Protein 1UKK (pdb70)

Secondary structure (DSSP, 8-state):
-EEEEEEEEES-TTT-EE--BGGGTB---EEHHHHHSS-SSB-HHHHHHHHHH----HHHHHHHTT---SEEEEEEEEEEE-TTSS-EEEEEEEEEEEE-TT--HHHHHHHHHHHTTSSHHHHHTTT-SEEEEEEEE-/-EEEEEEEEES-TTT-EE--BSSS-----EEHHHHHSS-SS--HHHHHHHHHH----HHHHHHHTT---SEEEEEEEEEEEE-SSSEEEEEEEEEEEEE-TT--HHHHHHHHHHHTTSSHHHHHGGGSSEEEEEEEE-

B-factor: mean 28.89, std 11.02, range [11.74, 64.05]

Organism: Thermus thermophilus (NCBI:txid274)

Sequence (276 aa):
PVRKAKAVWEGGLRQGKGVELQSQAFQGPYSYPSRFEEGEGTNPEELIAAAHAGFSALAASSLEREGFPPKRVSTEARVHLEVVDGKPTLTRIELLTTEAEVPGISSEKFLEIAEAAKEGCPVSRALAGVKEVVLTARLVPVRKAKAVWEGGLRQGKGVELQSQAFQGPYSYPSRFEEGEGTNPEELIAAAHAGFSALAASSLEREGFPPKRVSSTEARVHLEVVDGKPTLTRIELLTEAEVPGISSEKFLEIAEAAKEGCPVSRALAGVKEVVLTARLV

Radius of gyration: 18.86 Å; Cα contacts (8 Å, |Δi|>4): 727; chains: 2; bounding box: 33×46×51 Å

InterPro domains:
  IPR003718 OsmC/Ohr conserved domain [PF02566] (40-131)
  IPR015946 K homology domain-like, alpha/beta [G3DSA:3.30.300.20] (1-142)
  IPR019904 Peroxiredoxin OsmC [TIGR03562] (4-137)
  IPR036102 OsmC/Ohr superfamily [SSF82784] (3-139)
  IPR052707 OsmC/Ohr Peroxiredoxin [PTHR42830] (4-139)

CATH classification: 3.30.300.20

Solvent-accessible surface area: 12367 Å² total

Foldseek 3Di:
DDADDDKDWDDDAQPIKMWDDVVVPDIWIDHNCVEVNPDDTHDPQNVLQVVVQVLLLLQVQCVVVVWRFPGKGKGKDFDWDCPPVRTDRAEIEIEIETAIPDDDFVVSVVSSVVSCVPDDSSVVVPVHNYYHYDYYYD/DDADDDKDWDDDAQPIKMWQGPPDGDIWIDHNCVAVNPDDTHDPQVVLQVVLQVLLLLQVLCVVVVWRFPGKGKGKDFDWDCPPVHTARAEIEIEIETAIPPDDWVVSVVSSVVSQPPDDSSVVVPVHNYYYYDYTYD

Structure (mmCIF, N/CA/C/O backbone):
data_1UKK
#
_entry.id   1UKK
#
_cell.length_a   37.58
_cell.length_b   40.95
_cell.length_c   48.14
_cell.angle_alpha   76.93
_cell.angle_beta   74.04
_cell.angle_gamma   64.05
#
_symmetry.space_group_name_H-M   'P 1'
#
loop_
_entity.id
_entity.type
_entity.pdbx_description
1 polymer 'Osmotically Inducible Protein C'
2 non-polymer 2-AMINO-2-HYDROXYMETHYL-PROPANE-1,3-DIOL
3 water water
#
loop_
_atom_site.group_PDB
_atom_site.id
_atom_site.type_symbol
_atom_site.label_atom_id
_atom_site.label_alt_id
_atom_site.label_comp_id
_atom_site.label_asym_id
_atom_site.label_entity_id
_atom_site.label_seq_id
_atom_site.pdbx_PDB_ins_code
_atom_site.Cartn_x
_atom_site.Cartn_y
_atom_site.Cartn_z
_atom_site.occupancy
_atom_site.B_iso_or_equiv
_atom_site.auth_seq_id
_atom_site.auth_comp_id
_atom_site.auth_asym_id
_atom_site.auth_atom_id
_atom_site.pdbx_PDB_model_num
ATOM 1 N N . PRO A 1 2 ? -11.803 3.063 -5.653 1.00 33.23 2 PRO A N 1
ATOM 2 C CA . PRO A 1 2 ? -11.696 4.529 -5.605 1.00 33.03 2 PRO A CA 1
ATOM 3 C C . PRO A 1 2 ? -11.218 5.054 -6.960 1.00 30.95 2 PRO A C 1
ATOM 4 O O . PRO A 1 2 ? -10.758 4.256 -7.849 1.00 31.82 2 PRO A O 1
ATOM 8 N N . VAL A 1 3 ? -11.405 6.360 -7.154 1.00 29.03 3 VAL A N 1
ATOM 9 C CA . VAL A 1 3 ? -10.986 7.008 -8.396 1.00 26.96 3 VAL A CA 1
ATOM 10 C C . VAL A 1 3 ? -9.956 8.073 -7.999 1.00 24.73 3 VAL A C 1
ATOM 11 O O . VAL A 1 3 ? -10.218 8.956 -7.205 1.00 23.96 3 VAL A O 1
ATOM 15 N N . ARG A 1 4 ? -8.738 7.965 -8.559 1.00 22.66 4 ARG A N 1
ATOM 16 C CA . ARG A 1 4 ? -7.655 8.887 -8.240 1.00 21.91 4 ARG A CA 1
ATOM 17 C C . ARG A 1 4 ? -7.395 9.800 -9.438 1.00 22.18 4 ARG A C 1
ATOM 18 O O . ARG A 1 4 ? -7.634 9.356 -10.565 1.00 23.28 4 ARG A O 1
ATOM 26 N N . LYS A 1 5 ? -7.060 11.051 -9.202 1.00 22.19 5 LYS A N 1
ATOM 27 C CA . LYS A 1 5 ? -6.916 11.999 -10.336 1.00 22.36 5 LYS A CA 1
ATOM 28 C C . LYS A 1 5 ? -5.638 12.776 -10.240 1.00 21.14 5 LYS A C 1
ATOM 29 O O . LYS A 1 5 ? -5.041 12.919 -9.167 1.00 20.70 5 LYS A O 1
ATOM 35 N N . ALA A 1 6 ? -5.169 13.204 -11.414 1.00 18.89 6 ALA A N 1
ATOM 36 C CA . ALA A 1 6 ? -4.057 14.158 -11.509 1.00 20.30 6 ALA A CA 1
ATOM 37 C C . ALA A 1 6 ? -4.196 14.854 -12.835 1.00 20.26 6 ALA A C 1
ATOM 38 O O . ALA A 1 6 ? -5.084 14.495 -13.643 1.00 19.93 6 ALA A O 1
ATOM 40 N N . LYS A 1 7 ? -3.344 15.848 -13.079 1.00 19.37 7 LYS A N 1
ATOM 41 C CA . LYS A 1 7 ? -3.457 16.598 -14.311 1.00 20.34 7 LYS A CA 1
ATOM 42 C C . LYS A 1 7 ? -2.149 16.969 -14.899 1.00 19.49 7 LYS A C 1
ATOM 43 O O . LYS A 1 7 ? -1.161 16.889 -14.197 1.00 20.65 7 LYS A O 1
ATOM 49 N N . ALA A 1 8 ? -2.163 17.377 -16.162 1.00 18.35 8 ALA A N 1
ATOM 50 C CA . ALA A 1 8 ? -0.928 17.861 -16.812 1.00 18.74 8 ALA A CA 1
ATOM 51 C C . ALA A 1 8 ? -1.307 18.913 -17.818 1.00 19.58 8 ALA A C 1
ATOM 52 O O . ALA A 1 8 ? -2.420 18.921 -18.357 1.00 21.02 8 ALA A O 1
ATOM 54 N N . VAL A 1 9 ? -0.424 19.845 -18.044 1.00 18.43 9 VAL A N 1
ATOM 55 C CA . VAL A 1 9 ? -0.598 20.843 -19.101 1.00 19.61 9 VAL A CA 1
ATOM 56 C C A VAL A 1 9 ? 0.664 20.914 -19.922 0.50 17.75 9 VAL A C 1
ATOM 57 C C B VAL A 1 9 ? 0.661 20.837 -19.927 0.50 17.66 9 VAL A C 1
ATOM 58 O O A VAL A 1 9 ? 1.760 20.894 -19.391 0.50 19.20 9 VAL A O 1
ATOM 59 O O B VAL A 1 9 ? 1.744 20.618 -19.411 0.50 18.97 9 VAL A O 1
ATOM 65 N N . TRP A 1 10 ? 0.519 20.994 -21.240 1.00 17.97 10 TRP A N 1
ATOM 66 C CA . TRP A 1 10 ? 1.665 21.089 -22.158 1.00 18.45 10 TRP A CA 1
ATOM 67 C C . TRP A 1 10 ? 1.395 22.312 -23.034 1.00 19.45 10 TRP A C 1
ATOM 68 O O . TRP A 1 10 ? 0.270 22.490 -23.508 1.00 18.73 10 TRP A O 1
ATOM 79 N N . GLU A 1 11 ? 2.391 23.151 -23.269 1.00 18.14 11 GLU A N 1
ATOM 80 C CA . GLU A 1 11 ? 2.242 24.319 -24.114 1.00 19.44 11 GLU A CA 1
ATOM 81 C C . GLU A 1 11 ? 3.291 24.263 -25.225 1.00 18.19 11 GLU A C 1
ATOM 82 O O . GLU A 1 11 ? 4.466 23.958 -24.986 1.00 18.62 11 GLU A O 1
ATOM 88 N N . GLY A 1 12 ? 2.860 24.510 -26.435 1.00 17.88 12 GLY A N 1
ATOM 89 C CA . GLY A 1 12 ? 3.688 24.449 -27.614 1.00 19.11 12 GLY A CA 1
ATOM 90 C C . GLY A 1 12 ? 3.870 23.109 -28.259 1.00 18.65 12 GLY A C 1
ATOM 91 O O . GLY A 1 12 ? 3.213 22.116 -27.897 1.00 19.15 12 GLY A O 1
ATOM 92 N N . GLY A 1 13 ? 4.753 23.067 -29.258 1.00 19.94 13 GLY A N 1
ATOM 93 C CA . GLY A 1 13 ? 5.072 21.824 -29.913 1.00 18.60 13 GLY A CA 1
ATOM 94 C C . GLY A 1 13 ? 5.983 20.894 -29.134 1.00 18.13 13 GLY A C 1
ATOM 95 O O . GLY A 1 13 ? 6.251 21.138 -27.959 1.00 18.30 13 GLY A O 1
ATOM 96 N N . LEU A 1 14 ? 6.418 19.850 -29.766 1.00 17.91 14 LEU A N 1
ATOM 97 C CA . LEU A 1 14 ? 7.202 18.802 -29.127 1.00 17.82 14 LEU A CA 1
ATOM 98 C C . LEU A 1 14 ? 8.559 19.212 -28.603 1.00 18.84 14 LEU A C 1
ATOM 99 O O . LEU A 1 14 ? 8.833 19.021 -27.429 1.00 18.32 14 LEU A O 1
ATOM 104 N N . ARG A 1 15 ? 9.427 19.666 -29.496 1.00 18.42 15 ARG A N 1
ATOM 105 C CA . ARG A 1 15 ? 10.803 19.954 -29.081 1.00 20.71 15 ARG A CA 1
ATOM 106 C C . ARG A 1 15 ? 11.047 21.236 -28.369 1.00 20.60 15 ARG A C 1
ATOM 107 O O . ARG A 1 15 ? 11.985 21.299 -27.538 1.00 22.62 15 ARG A O 1
ATOM 115 N N . GLN A 1 16 ? 10.213 22.259 -28.617 1.00 19.31 16 GLN A N 1
ATOM 116 C CA . GLN A 1 16 ? 10.298 23.536 -28.004 1.00 22.06 16 GLN A CA 1
ATOM 117 C C . GLN A 1 16 ? 9.282 23.829 -26.929 1.00 21.30 16 GLN A C 1
ATOM 118 O O . GLN A 1 16 ? 9.405 24.815 -26.236 1.00 22.22 16 GLN A O 1
ATOM 124 N N . GLY A 1 17 ? 8.288 22.963 -26.796 1.00 20.49 17 GLY A N 1
ATOM 125 C CA . GLY A 1 17 ? 7.295 23.160 -25.743 1.00 20.65 17 GLY A CA 1
ATOM 126 C C . GLY A 1 17 ? 7.770 22.759 -24.335 1.00 19.91 17 GLY A C 1
ATOM 127 O O . GLY A 1 17 ? 8.898 22.309 -24.111 1.00 19.73 17 GLY A O 1
ATOM 128 N N . LYS A 1 18 ? 6.869 22.957 -23.380 1.00 20.93 18 LYS A N 1
ATOM 129 C CA . LYS A 1 18 ? 7.089 22.479 -22.041 1.00 21.86 18 LYS A CA 1
ATOM 130 C C . LYS A 1 18 ? 5.765 22.236 -21.351 1.00 20.86 18 LYS A C 1
ATOM 131 O O . LYS A 1 18 ? 4.715 22.758 -21.729 1.00 20.06 18 LYS A O 1
ATOM 137 N N . GLY A 1 19 ? 5.860 21.436 -20.329 1.00 20.75 19 GLY A N 1
ATOM 138 C CA . GLY A 1 19 ? 4.685 21.067 -19.576 1.00 19.07 19 GLY A CA 1
ATOM 139 C C . GLY A 1 19 ? 4.886 20.978 -18.067 1.00 19.22 19 GLY A C 1
ATOM 140 O O . GLY A 1 19 ? 5.962 21.096 -17.511 1.00 18.07 19 GLY A O 1
ATOM 141 N N . VAL A 1 20 ? 3.780 20.734 -17.362 1.00 17.51 20 VAL A N 1
ATOM 142 C CA . VAL A 1 20 ? 3.826 20.526 -15.912 1.00 18.76 20 VAL A CA 1
ATOM 143 C C . VAL A 1 20 ? 2.820 19.452 -15.553 1.00 17.63 20 VAL A C 1
ATOM 144 O O . VAL A 1 20 ? 1.664 19.488 -16.021 1.00 19.41 20 VAL A O 1
ATOM 156 N N . GLU A 1 22 ? 0.795 17.808 -12.344 1.00 21.13 22 GLU A N 1
ATOM 157 C CA . GLU A 1 22 ? 0.361 18.289 -11.046 1.00 23.25 22 GLU A CA 1
ATOM 158 C C . GLU A 1 22 ? -0.387 17.234 -10.262 1.00 24.03 22 GLU A C 1
ATOM 159 O O . GLU A 1 22 ? -1.277 16.583 -10.786 1.00 22.91 22 GLU A O 1
ATOM 165 N N . LEU A 1 23 ? -0.065 17.156 -8.979 1.00 24.64 23 LEU A N 1
ATOM 166 C CA . LEU A 1 23 ? -0.877 16.506 -7.981 1.00 26.53 23 LEU A CA 1
ATOM 167 C C . LEU A 1 23 ? -1.268 17.668 -7.048 1.00 28.52 23 LEU A C 1
ATOM 168 O O . LEU A 1 23 ? -0.530 17.975 -6.094 1.00 28.16 23 LEU A O 1
ATOM 173 N N . GLN A 1 24 ? -2.390 18.308 -7.333 1.00 30.60 24 GLN A N 1
ATOM 174 C CA . GLN A 1 24 ? -2.778 19.589 -6.671 1.00 33.12 24 GLN A CA 1
ATOM 175 C C . GLN A 1 24 ? -2.911 19.471 -5.154 1.00 32.58 24 GLN A C 1
ATOM 176 O O . GLN A 1 24 ? -2.492 20.357 -4.406 1.00 33.82 24 GLN A O 1
ATOM 182 N N . SER A 1 25 ? -3.483 18.366 -4.691 1.00 31.93 25 SER A N 1
ATOM 183 C CA . SER A 1 25 ? -3.710 18.195 -3.257 1.00 31.91 25 SER A CA 1
ATOM 184 C C . SER A 1 25 ? -2.437 17.838 -2.463 1.00 31.45 25 SER A C 1
ATOM 185 O O . SER A 1 25 ? -2.477 17.798 -1.224 1.00 31.85 25 SER A O 1
ATOM 188 N N . GLN A 1 26 ? -1.341 17.503 -3.169 1.00 29.16 26 GLN A N 1
ATOM 189 C CA . GLN A 1 26 ? -0.007 17.337 -2.572 1.00 27.71 26 GLN A CA 1
ATOM 190 C C . GLN A 1 26 ? 0.870 18.571 -2.800 1.00 27.28 26 GLN A C 1
ATOM 191 O O . GLN A 1 26 ? 2.016 18.591 -2.393 1.00 26.88 26 GLN A O 1
ATOM 197 N N . ALA A 1 27 ? 0.349 19.587 -3.471 1.00 26.99 27 ALA A N 1
ATOM 198 C CA . ALA A 1 27 ? 1.116 20.754 -3.861 1.00 28.19 27 ALA A CA 1
ATOM 199 C C . ALA A 1 27 ? 2.397 20.414 -4.663 1.00 28.42 27 ALA A C 1
ATOM 200 O O . ALA A 1 27 ? 3.454 21.029 -4.507 1.00 31.80 27 ALA A O 1
ATOM 202 N N . PHE A 1 28 ? 2.263 19.479 -5.563 1.00 26.95 28 PHE A N 1
ATOM 203 C CA . PHE A 1 28 ? 3.338 19.049 -6.449 1.00 25.40 28 PHE A CA 1
ATOM 204 C C . PHE A 1 28 ? 3.119 19.526 -7.877 1.00 24.31 28 PHE A C 1
ATOM 205 O O . PHE A 1 28 ? 2.057 19.310 -8.472 1.00 21.35 28 PHE A O 1
ATOM 213 N N . GLN A 1 29 ? 4.151 20.197 -8.368 1.00 25.18 29 GLN A N 1
ATOM 214 C CA . GLN A 1 29 ? 4.296 20.567 -9.762 1.00 26.52 29 GLN A CA 1
ATOM 215 C C . GLN A 1 29 ? 5.601 19.989 -10.289 1.00 24.98 29 GLN A C 1
ATOM 216 O O . GLN A 1 29 ? 6.677 20.161 -9.741 1.00 27.74 29 GLN A O 1
ATOM 222 N N . GLY A 1 30 ? 5.503 19.174 -11.304 1.00 22.92 30 GLY A N 1
ATOM 223 C CA . GLY A 1 30 ? 6.680 18.571 -11.912 1.00 22.26 30 GLY A CA 1
ATOM 224 C C . GLY A 1 30 ? 6.802 19.054 -13.354 1.00 20.55 30 GLY A C 1
ATOM 225 O O . GLY A 1 30 ? 6.106 18.614 -14.245 1.00 18.35 30 GLY A O 1
ATOM 226 N N . PRO A 1 31 ? 7.756 19.916 -13.594 1.00 20.45 31 PRO A N 1
ATOM 227 C CA . PRO A 1 31 ? 7.950 20.412 -14.944 1.00 20.25 31 PRO A CA 1
ATOM 228 C C . PRO A 1 31 ? 8.639 19.391 -15.755 1.00 19.23 31 PRO A C 1
ATOM 229 O O . PRO A 1 31 ? 9.456 18.616 -15.244 1.00 20.44 31 PRO A O 1
ATOM 233 N N . TYR A 1 32 ? 8.295 19.344 -17.042 1.00 17.90 32 TYR A N 1
ATOM 234 C CA . TYR A 1 32 ? 8.907 18.390 -17.927 1.00 17.30 32 TYR A CA 1
ATOM 235 C C . TYR A 1 32 ? 8.965 18.949 -19.346 1.00 19.54 32 TYR A C 1
ATOM 236 O O . TYR A 1 32 ? 8.246 19.898 -19.682 1.00 17.53 32 TYR A O 1
ATOM 245 N N . SER A 1 33 ? 9.891 18.438 -20.134 1.00 18.26 33 SER A N 1
ATOM 246 C CA . SER A 1 33 ? 10.157 18.985 -21.468 1.00 18.49 33 SER A CA 1
ATOM 247 C C . SER A 1 33 ? 10.707 17.841 -22.346 1.00 18.52 33 SER A C 1
ATOM 248 O O . SER A 1 33 ? 10.974 16.742 -21.899 1.00 19.20 33 SER A O 1
ATOM 251 N N . TYR A 1 34 ? 10.989 18.118 -23.614 1.00 18.43 34 TYR A N 1
ATOM 252 C CA . TYR A 1 34 ? 11.667 17.152 -24.446 1.00 19.28 34 TYR A CA 1
ATOM 253 C C . TYR A 1 34 ? 13.070 16.855 -23.872 1.00 20.23 34 TYR A C 1
ATOM 254 O O . TYR A 1 34 ? 13.380 15.657 -23.737 1.00 19.13 34 TYR A O 1
ATOM 263 N N . PRO A 1 35 ? 13.877 17.891 -23.550 1.00 21.24 35 PRO A N 1
ATOM 264 C CA . PRO A 1 35 ? 15.177 17.627 -22.906 1.00 21.21 35 PRO A CA 1
ATOM 265 C C . PRO A 1 35 ? 15.084 16.840 -21.596 1.00 21.07 35 PRO A C 1
ATOM 266 O O . PRO A 1 35 ? 15.885 15.940 -21.411 1.00 20.29 35 PRO A O 1
ATOM 270 N N . SER A 1 36 ? 14.124 17.128 -20.720 1.00 19.01 36 SER A N 1
ATOM 271 C CA . SER A 1 36 ? 14.048 16.385 -19.411 1.00 19.44 36 SER A CA 1
ATOM 272 C C . SER A 1 36 ? 13.525 14.953 -19.630 1.00 20.62 36 SER A C 1
ATOM 273 O O . SER A 1 36 ? 13.820 14.070 -18.803 1.00 20.73 36 SER A O 1
ATOM 276 N N . ARG A 1 37 ? 12.765 14.666 -20.697 1.00 19.16 37 ARG A N 1
ATOM 277 C CA . ARG A 1 37 ? 12.257 13.339 -20.901 1.00 18.72 37 ARG A CA 1
ATOM 278 C C . ARG A 1 37 ? 13.131 12.428 -21.730 1.00 20.22 37 ARG A C 1
ATOM 279 O O . ARG A 1 37 ? 13.333 11.279 -21.416 1.00 22.47 37 ARG A O 1
ATOM 287 N N . PHE A 1 38 ? 13.670 12.965 -22.825 1.00 21.01 38 PHE A N 1
ATOM 288 C CA . PHE A 1 38 ? 14.456 12.178 -23.742 1.00 22.43 38 PHE A CA 1
ATOM 289 C C . PHE A 1 38 ? 15.973 12.381 -23.613 1.00 22.48 38 PHE A C 1
ATOM 290 O O . PHE A 1 38 ? 16.725 11.502 -24.071 1.00 26.15 38 PHE A O 1
ATOM 298 N N . GLU A 1 39 ? 16.419 13.464 -23.033 1.00 23.14 39 GLU A N 1
ATOM 299 C CA . GLU A 1 39 ? 17.851 13.769 -22.864 1.00 24.58 39 GLU A CA 1
ATOM 300 C C . GLU A 1 39 ? 18.115 13.789 -21.346 1.00 24.28 39 GLU A C 1
ATOM 301 O O . GLU A 1 39 ? 17.531 12.944 -20.642 1.00 24.07 39 GLU A O 1
ATOM 307 N N . GLU A 1 40 ? 18.926 14.695 -20.821 1.00 25.29 40 GLU A N 1
ATOM 308 C CA . GLU A 1 40 ? 19.228 14.772 -19.390 1.00 24.52 40 GLU A CA 1
ATOM 309 C C . GLU A 1 40 ? 18.995 16.183 -18.848 1.00 26.74 40 GLU A C 1
ATOM 310 O O . GLU A 1 40 ? 19.629 16.644 -17.908 1.00 27.77 40 GLU A O 1
ATOM 316 N N . GLY A 1 41 ? 18.020 16.869 -19.433 1.00 27.29 41 GLY A N 1
ATOM 317 C CA . GLY A 1 41 ? 17.688 18.224 -19.037 1.00 27.57 41 GLY A CA 1
ATOM 318 C C . GLY A 1 41 ? 17.041 18.264 -17.664 1.00 27.97 41 GLY A C 1
ATOM 319 O O . GLY A 1 41 ? 16.494 17.236 -17.202 1.00 27.22 41 GLY A O 1
ATOM 320 N N . GLU A 1 42 ? 17.112 19.419 -17.029 1.00 27.68 42 GLU A N 1
ATOM 321 C CA . GLU A 1 42 ? 16.440 19.659 -15.741 1.00 27.69 42 GLU A CA 1
ATOM 322 C C . GLU A 1 42 ? 14.908 19.501 -15.846 1.00 25.95 42 GLU A C 1
ATOM 323 O O . GLU A 1 42 ? 14.275 19.926 -16.813 1.00 25.54 42 GLU A O 1
ATOM 329 N N . GLY A 1 43 ? 14.344 18.866 -14.818 1.00 24.12 43 GLY A N 1
ATOM 330 C CA . GLY A 1 43 ? 12.934 18.583 -14.715 1.00 24.06 43 GLY A CA 1
ATOM 331 C C . GLY A 1 43 ? 12.708 17.100 -14.498 1.00 22.34 43 GLY A C 1
ATOM 332 O O . GLY A 1 43 ? 13.632 16.316 -14.311 1.00 22.27 43 GLY A O 1
ATOM 333 N N . THR A 1 44 ? 11.462 16.708 -14.501 1.00 19.44 44 THR A N 1
ATOM 334 C CA . THR A 1 44 ? 11.117 15.348 -14.274 1.00 19.02 44 THR A CA 1
ATOM 335 C C . THR A 1 44 ? 10.467 14.830 -15.604 1.00 18.54 44 THR A C 1
ATOM 336 O O . THR A 1 44 ? 10.658 15.431 -16.711 1.00 19.13 44 THR A O 1
ATOM 340 N N . ASN A 1 45 ? 9.703 13.744 -15.531 1.00 17.68 45 ASN A N 1
ATOM 341 C CA . ASN A 1 45 ? 9.112 13.129 -16.718 1.00 17.76 45 ASN A CA 1
ATOM 342 C C . ASN A 1 45 ? 8.091 12.059 -16.324 1.00 16.65 45 ASN A C 1
ATOM 343 O O . ASN A 1 45 ? 8.075 11.666 -15.106 1.00 16.95 45 ASN A O 1
ATOM 348 N N . PRO A 1 46 ? 7.225 11.613 -17.233 1.00 17.30 46 PRO A N 1
ATOM 349 C CA . PRO A 1 46 ? 6.259 10.533 -16.912 1.00 16.82 46 PRO A CA 1
ATOM 350 C C . PRO A 1 46 ? 6.934 9.281 -16.326 1.00 18.25 46 PRO A C 1
ATOM 351 O O . PRO A 1 46 ? 6.415 8.643 -15.406 1.00 17.96 46 PRO A O 1
ATOM 355 N N . GLU A 1 47 ? 8.127 8.982 -16.827 1.00 18.43 47 GLU A N 1
ATOM 356 C CA . GLU A 1 47 ? 8.822 7.763 -16.464 1.00 18.77 47 GLU A CA 1
ATOM 357 C C . GLU A 1 47 ? 9.262 7.743 -14.979 1.00 18.43 47 GLU A C 1
ATOM 358 O O . GLU A 1 47 ? 9.125 6.694 -14.340 1.00 17.67 47 GLU A O 1
ATOM 364 N N . GLU A 1 48 ? 9.674 8.894 -14.452 1.00 17.58 48 GLU A N 1
ATOM 365 C CA . GLU A 1 48 ? 10.065 9.082 -13.061 1.00 18.73 48 GLU A CA 1
ATOM 366 C C . GLU A 1 48 ? 8.842 8.847 -12.161 1.00 18.89 48 GLU A C 1
ATOM 367 O O . GLU A 1 48 ? 8.940 8.191 -11.143 1.00 19.82 48 GLU A O 1
ATOM 373 N N . LEU A 1 49 ? 7.682 9.345 -12.567 1.00 17.23 49 LEU A N 1
ATOM 374 C CA . LEU A 1 49 ? 6.482 9.182 -11.775 1.00 17.75 49 LEU A CA 1
ATOM 375 C C . LEU A 1 49 ? 6.021 7.712 -11.790 1.00 17.42 49 LEU A C 1
ATOM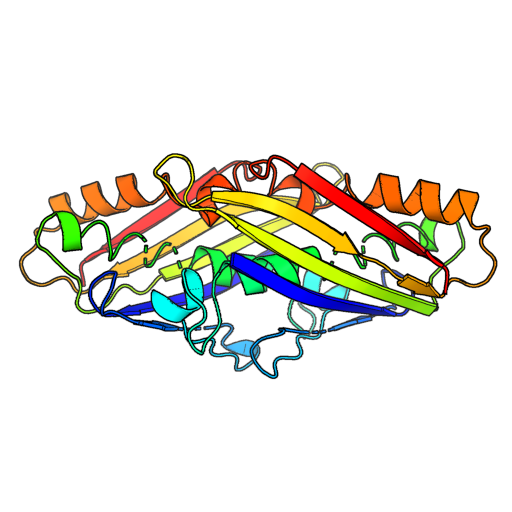 376 O O . LEU A 1 49 ? 5.525 7.207 -10.778 1.00 17.77 49 LEU A O 1
ATOM 381 N N . ILE A 1 50 ? 6.129 7.019 -12.911 1.00 17.95 50 ILE A N 1
ATOM 382 C CA . ILE A 1 50 ? 5.826 5.594 -13.000 1.00 17.71 50 ILE A CA 1
ATOM 383 C C . ILE A 1 50 ? 6.803 4.830 -12.066 1.00 15.01 50 ILE A C 1
ATOM 384 O O . ILE A 1 50 ? 6.405 3.905 -11.360 1.00 15.93 50 ILE A O 1
ATOM 389 N N . ALA A 1 51 ? 8.071 5.179 -12.116 1.00 15.99 51 ALA A N 1
ATOM 390 C CA . ALA A 1 51 ? 9.040 4.518 -11.230 1.00 17.12 51 ALA A CA 1
ATOM 391 C C . ALA A 1 51 ? 8.590 4.629 -9.736 1.00 17.85 51 ALA A C 1
ATOM 392 O O . ALA A 1 51 ? 8.578 3.648 -8.959 1.00 16.89 51 ALA A O 1
ATOM 394 N N . ALA A 1 52 ? 8.174 5.819 -9.345 1.00 16.07 52 ALA A N 1
ATOM 395 C CA . ALA A 1 52 ? 7.733 6.076 -7.952 1.00 17.86 52 ALA A CA 1
ATOM 396 C C . ALA A 1 52 ? 6.490 5.260 -7.600 1.00 16.21 52 ALA A C 1
ATOM 397 O O . ALA A 1 52 ? 6.405 4.680 -6.529 1.00 16.57 52 ALA A O 1
ATOM 399 N N . ALA A 1 53 ? 5.540 5.233 -8.524 1.00 16.49 53 ALA A N 1
ATOM 400 C CA . ALA A 1 53 ? 4.334 4.377 -8.417 1.00 15.46 53 ALA A CA 1
ATOM 401 C C . ALA A 1 53 ? 4.652 2.915 -8.267 1.00 15.29 53 ALA A C 1
ATOM 402 O O . ALA A 1 53 ? 4.139 2.237 -7.381 1.00 17.79 53 ALA A O 1
ATOM 404 N N . HIS A 1 54 ? 5.565 2.413 -9.076 1.00 16.31 54 HIS A N 1
ATOM 405 C CA . HIS A 1 54 ? 5.884 1.028 -8.961 1.00 16.83 54 HIS A CA 1
ATOM 406 C C . HIS A 1 54 ? 6.644 0.688 -7.694 1.00 16.77 54 HIS A C 1
ATOM 407 O O . HIS A 1 54 ? 6.345 -0.360 -7.049 1.00 16.54 54 HIS A O 1
ATOM 414 N N . ALA A 1 55 ? 7.611 1.524 -7.322 1.00 17.02 55 ALA A N 1
ATOM 415 C CA . ALA A 1 55 ? 8.364 1.376 -6.085 1.00 16.29 55 ALA A CA 1
ATOM 416 C C . ALA A 1 55 ? 7.374 1.379 -4.895 1.00 17.00 55 ALA A C 1
ATOM 417 O O . ALA A 1 55 ? 7.444 0.536 -4.018 1.00 16.81 55 ALA A O 1
ATOM 419 N N . GLY A 1 56 ? 6.426 2.319 -4.933 1.00 16.52 56 GLY A N 1
ATOM 420 C CA . GLY A 1 56 ? 5.464 2.442 -3.838 1.00 17.49 56 GLY A CA 1
ATOM 421 C C . GLY A 1 56 ? 4.563 1.223 -3.745 1.00 16.02 56 GLY A C 1
ATOM 422 O O . GLY A 1 56 ? 4.334 0.694 -2.633 1.00 14.98 56 GLY A O 1
ATOM 431 N N . PHE A 1 58 ? 5.219 -1.842 -4.877 1.00 17.67 58 PHE A N 1
ATOM 432 C CA . PHE A 1 58 ? 5.948 -3.079 -4.549 1.00 18.02 58 PHE A CA 1
ATOM 433 C C . PHE A 1 58 ? 6.328 -3.082 -3.050 1.00 18.53 58 PHE A C 1
ATOM 434 O O . PHE A 1 58 ? 6.248 -4.135 -2.383 1.00 20.00 58 PHE A O 1
ATOM 442 N N . SER A 1 59 ? 6.721 -1.964 -2.535 1.00 15.87 59 SER A N 1
ATOM 443 C CA . SER A 1 59 ? 7.177 -1.876 -1.114 1.00 16.34 59 SER A CA 1
ATOM 444 C C . SER A 1 59 ? 6.020 -2.269 -0.206 1.00 16.91 59 SER A C 1
ATOM 445 O O . SER A 1 59 ? 6.156 -3.050 0.684 1.00 16.90 59 SER A O 1
ATOM 457 N N . ALA A 1 61 ? 3.268 -4.006 -1.159 1.00 15.69 61 ALA A N 1
ATOM 458 C CA . ALA A 1 61 ? 2.762 -5.345 -1.457 1.00 17.35 61 ALA A CA 1
ATOM 459 C C . ALA A 1 61 ? 3.667 -6.362 -0.754 1.00 18.24 61 ALA A C 1
ATOM 460 O O . ALA A 1 61 ? 3.201 -7.407 -0.292 1.00 18.39 61 ALA A O 1
ATOM 462 N N . LEU A 1 62 ? 4.957 -6.086 -0.796 1.00 17.10 62 LEU A N 1
ATOM 463 C CA . LEU A 1 62 ? 5.969 -6.986 -0.170 1.00 17.11 62 LEU A CA 1
ATOM 464 C C . LEU A 1 62 ? 5.722 -7.004 1.354 1.00 17.11 62 LEU A C 1
ATOM 465 O O . LEU A 1 62 ? 5.634 -8.069 2.004 1.00 17.50 62 LEU A O 1
ATOM 470 N N . ALA A 1 63 ? 5.525 -5.829 1.927 1.00 15.62 63 ALA A N 1
ATOM 471 C CA . ALA A 1 63 ? 5.215 -5.736 3.376 1.00 15.81 63 ALA A CA 1
ATOM 472 C C . ALA A 1 63 ? 3.952 -6.522 3.688 1.00 16.59 63 ALA A C 1
ATOM 473 O O . ALA A 1 63 ? 3.894 -7.210 4.715 1.00 18.49 63 ALA A O 1
ATOM 475 N N . ALA A 1 64 ? 2.897 -6.370 2.892 1.00 14.92 64 ALA A N 1
ATOM 476 C CA . ALA A 1 64 ? 1.631 -7.091 3.123 1.00 14.51 64 ALA A CA 1
ATOM 477 C C . ALA A 1 64 ? 1.819 -8.582 3.103 1.00 15.26 64 ALA A C 1
ATOM 478 O O . ALA A 1 64 ? 1.299 -9.317 3.982 1.00 16.97 64 ALA A O 1
ATOM 480 N N A SER A 1 65 ? 2.650 -9.011 2.150 0.50 16.56 65 SER A N 1
ATOM 481 N N B SER A 1 65 ? 2.612 -9.071 2.161 0.50 16.64 65 SER A N 1
ATOM 482 C CA A SER A 1 65 ? 2.887 -10.417 1.863 0.50 18.06 65 SER A CA 1
ATOM 483 C CA B SER A 1 65 ? 2.748 -10.510 2.020 0.50 17.92 65 SER A CA 1
ATOM 484 C C A SER A 1 65 ? 3.696 -11.063 2.977 0.50 17.93 65 SER A C 1
ATOM 485 C C B SER A 1 65 ? 3.658 -11.069 3.116 0.50 18.04 65 SER A C 1
ATOM 486 O O A SER A 1 65 ? 3.388 -12.217 3.377 0.50 18.14 65 SER A O 1
ATOM 487 O O B SER A 1 65 ? 3.385 -12.152 3.685 0.50 17.37 65 SER A O 1
ATOM 492 N N . LEU A 1 66 ? 4.700 -10.335 3.471 1.00 17.62 66 LEU A N 1
ATOM 493 C CA . LEU A 1 66 ? 5.537 -10.694 4.656 1.00 17.74 66 LEU A CA 1
ATOM 494 C C . LEU A 1 66 ? 4.696 -10.768 5.929 1.00 17.31 66 LEU A C 1
ATOM 495 O O . LEU A 1 66 ? 4.773 -11.739 6.690 1.00 19.57 66 LEU A O 1
ATOM 500 N N . GLU A 1 67 ? 3.791 -9.809 6.093 1.00 16.41 67 GLU A N 1
ATOM 501 C CA . GLU A 1 67 ? 2.883 -9.874 7.229 1.00 17.43 67 GLU A CA 1
ATOM 502 C C . GLU A 1 67 ? 1.988 -11.107 7.198 1.00 17.45 67 GLU A C 1
ATOM 503 O O . GLU A 1 67 ? 1.710 -11.687 8.276 1.00 17.88 67 GLU A O 1
ATOM 509 N N . ARG A 1 68 ? 1.450 -11.495 6.033 1.00 17.01 68 ARG A N 1
ATOM 510 C CA . ARG A 1 68 ? 0.575 -12.683 5.873 1.00 18.97 68 ARG A CA 1
ATOM 511 C C . ARG A 1 68 ? 1.325 -13.959 6.241 1.00 20.12 68 ARG A C 1
ATOM 512 O O . ARG A 1 68 ? 0.721 -14.946 6.626 1.00 20.68 68 ARG A O 1
ATOM 520 N N . GLU A 1 69 ? 2.655 -13.944 6.183 1.00 19.65 69 GLU A N 1
ATOM 521 C CA . GLU A 1 69 ? 3.430 -15.116 6.615 1.00 21.96 69 GLU A CA 1
ATOM 522 C C . GLU A 1 69 ? 3.856 -15.052 8.111 1.00 20.46 69 GLU A C 1
ATOM 523 O O . GLU A 1 69 ? 4.542 -15.934 8.642 1.00 22.46 69 GLU A O 1
ATOM 529 N N . GLY A 1 70 ? 3.482 -13.974 8.780 1.00 19.24 70 GLY A N 1
ATOM 530 C CA . GLY A 1 70 ? 3.742 -13.766 10.183 1.00 18.39 70 GLY A CA 1
ATOM 531 C C . GLY A 1 70 ? 4.993 -13.024 10.497 1.00 16.74 70 GLY A C 1
ATOM 532 O O . GLY A 1 70 ? 5.491 -12.981 11.625 1.00 19.32 70 GLY A O 1
ATOM 533 N N . PHE A 1 71 ? 5.503 -12.347 9.456 1.00 16.91 71 PHE A N 1
ATOM 534 C CA . PHE A 1 71 ? 6.739 -11.612 9.499 1.00 19.51 71 PHE A CA 1
ATOM 535 C C . PHE A 1 71 ? 6.574 -10.184 8.974 1.00 18.12 71 PHE A C 1
ATOM 536 O O . PHE A 1 71 ? 7.205 -9.792 7.968 1.00 18.08 71 PHE A O 1
ATOM 544 N N . PRO A 1 72 ? 5.771 -9.352 9.605 1.00 17.96 72 PRO A N 1
ATOM 545 C CA . PRO A 1 72 ? 5.663 -7.952 9.190 1.00 20.16 72 PRO A CA 1
ATOM 546 C C . PRO A 1 72 ? 7.001 -7.303 9.225 1.00 19.23 72 PRO A C 1
ATOM 547 O O . PRO A 1 72 ? 7.838 -7.490 10.180 1.00 20.10 72 PRO A O 1
ATOM 551 N N . PRO A 1 73 ? 7.281 -6.510 8.184 1.00 17.64 73 PRO A N 1
ATOM 552 C CA . PRO A 1 73 ? 8.600 -5.880 8.160 1.00 18.56 73 PRO A CA 1
ATOM 553 C C . PRO A 1 73 ? 8.761 -4.631 9.011 1.00 19.47 73 PRO A C 1
ATOM 554 O O . PRO A 1 73 ? 7.848 -3.819 9.199 1.00 17.63 73 PRO A O 1
ATOM 558 N N . LYS A 1 74 ? 9.968 -4.455 9.570 1.00 19.19 74 LYS A N 1
ATOM 559 C CA . LYS A 1 74 ? 10.294 -3.182 10.127 1.00 20.09 74 LYS A CA 1
ATOM 560 C C . LYS A 1 74 ? 10.347 -2.117 9.046 1.00 20.80 74 LYS A C 1
ATOM 561 O O . LYS A 1 74 ? 9.770 -1.038 9.161 1.00 21.45 74 LYS A O 1
ATOM 567 N N . ARG A 1 75 ? 10.994 -2.460 7.949 1.00 19.97 75 ARG A N 1
ATOM 568 C CA . ARG A 1 75 ? 11.186 -1.501 6.837 1.00 19.66 75 ARG A CA 1
ATOM 569 C C . ARG A 1 75 ? 11.407 -2.256 5.500 1.00 20.41 75 ARG A C 1
ATOM 570 O O . ARG A 1 75 ? 12.154 -3.232 5.417 1.00 19.64 75 ARG A O 1
ATOM 578 N N . VAL A 1 76 ? 10.740 -1.752 4.483 1.00 18.14 76 VAL A N 1
ATOM 579 C CA . VAL A 1 76 ? 10.988 -2.202 3.089 1.00 18.09 76 VAL A CA 1
ATOM 580 C C . VAL A 1 76 ? 11.361 -0.973 2.239 1.00 18.72 76 VAL A C 1
ATOM 581 O O . VAL A 1 76 ? 10.549 -0.088 2.104 1.00 19.84 76 VAL A O 1
ATOM 585 N N . SER A 1 77 ? 12.544 -0.939 1.662 1.00 17.77 77 SER A N 1
ATOM 586 C CA . SER A 1 77 ? 13.040 0.143 0.798 1.00 17.04 77 SER A CA 1
ATOM 587 C C A SER A 1 77 ? 13.259 -0.385 -0.619 0.50 17.02 77 SER A C 1
ATOM 588 C C B SER A 1 77 ? 13.258 -0.384 -0.616 0.50 17.03 77 SER A C 1
ATOM 589 O O A SER A 1 77 ? 13.994 -1.343 -0.860 0.50 18.29 77 SER A O 1
ATOM 590 O O B SER A 1 77 ? 13.987 -1.345 -0.849 0.50 18.38 77 SER A O 1
ATOM 594 N N . THR A 1 78 ? 12.588 0.224 -1.578 1.00 16.98 78 THR A N 1
ATOM 595 C CA . THR A 1 78 ? 12.663 -0.222 -2.965 1.00 16.69 78 THR A CA 1
ATOM 596 C C . THR A 1 78 ? 13.055 0.966 -3.850 1.00 19.26 78 THR A C 1
ATOM 597 O O . THR A 1 78 ? 12.457 2.041 -3.813 1.00 19.41 78 THR A O 1
ATOM 601 N N . GLU A 1 79 ? 14.040 0.722 -4.693 1.00 19.70 79 GLU A N 1
ATOM 602 C CA . GLU A 1 79 ? 14.359 1.626 -5.823 1.00 21.08 79 GLU A CA 1
ATOM 603 C C . GLU A 1 79 ? 13.823 1.022 -7.113 1.00 19.09 79 GLU A C 1
ATOM 604 O O . GLU A 1 79 ? 14.076 -0.136 -7.418 1.00 20.12 79 GLU A O 1
ATOM 610 N N . ALA A 1 80 ? 13.075 1.802 -7.903 1.00 18.83 80 ALA A N 1
ATOM 611 C CA . ALA A 1 80 ? 12.666 1.430 -9.236 1.00 18.87 80 ALA A CA 1
ATOM 612 C C . ALA A 1 80 ? 13.391 2.258 -10.293 1.00 20.52 80 ALA A C 1
ATOM 613 O O . ALA A 1 80 ? 13.587 3.468 -10.164 1.00 20.35 80 ALA A O 1
ATOM 615 N N . ARG A 1 81 ? 13.806 1.546 -11.327 1.00 19.79 81 ARG A N 1
ATOM 616 C CA . ARG A 1 81 ? 14.501 2.138 -12.472 1.00 23.21 81 ARG A CA 1
ATOM 617 C C . ARG A 1 81 ? 13.720 1.778 -13.761 1.00 22.23 81 ARG A C 1
ATOM 618 O O . ARG A 1 81 ? 13.516 0.609 -14.016 1.00 24.61 81 ARG A O 1
ATOM 626 N N . VAL A 1 82 ? 13.215 2.766 -14.518 1.00 21.97 82 VAL A N 1
ATOM 627 C CA . VAL A 1 82 ? 12.366 2.622 -15.695 1.00 22.17 82 VAL A CA 1
ATOM 628 C C . VAL A 1 82 ? 13.229 3.012 -16.898 1.00 22.70 82 VAL A C 1
ATOM 629 O O . VAL A 1 82 ? 13.828 4.081 -16.900 1.00 22.77 82 VAL A O 1
ATOM 633 N N . HIS A 1 83 ? 13.400 2.058 -17.814 1.00 25.32 83 HIS A N 1
ATOM 634 C CA . HIS A 1 83 ? 14.225 2.224 -19.012 1.00 27.14 83 HIS A CA 1
ATOM 635 C C . HIS A 1 83 ? 13.348 2.688 -20.143 1.00 27.31 83 HIS A C 1
ATOM 636 O O . HIS A 1 83 ? 12.362 2.034 -20.477 1.00 26.34 83 HIS A O 1
ATOM 643 N N . LEU A 1 84 ? 13.701 3.831 -20.732 1.00 30.10 84 LEU A N 1
ATOM 644 C CA . LEU A 1 84 ? 12.992 4.396 -21.863 1.00 32.71 84 LEU A CA 1
ATOM 645 C C . LEU A 1 84 ? 13.946 4.362 -23.046 1.00 35.74 84 LEU A C 1
ATOM 646 O O . LEU A 1 84 ? 15.009 4.950 -22.977 1.00 36.09 84 LEU A O 1
ATOM 651 N N . GLU A 1 85 ? 13.568 3.650 -24.091 1.00 39.71 85 GLU A N 1
ATOM 652 C CA . GLU A 1 85 ? 14.386 3.532 -25.302 1.00 43.94 85 GLU A CA 1
ATOM 653 C C . GLU A 1 85 ? 13.641 4.124 -26.485 1.00 46.79 85 GLU A C 1
ATOM 654 O O . GLU A 1 85 ? 12.444 4.422 -26.403 1.00 47.26 85 GLU A O 1
ATOM 660 N N . VAL A 1 86 ? 14.360 4.304 -27.589 1.00 49.85 86 VAL A N 1
ATOM 661 C CA . VAL A 1 86 ? 13.843 5.091 -28.716 1.00 52.51 86 VAL A CA 1
ATOM 662 C C . VAL A 1 86 ? 13.467 4.123 -29.840 1.00 53.82 86 VAL A C 1
ATOM 663 O O . VAL A 1 86 ? 13.455 4.477 -31.029 1.00 54.73 86 VAL A O 1
ATOM 667 N N . VAL A 1 87 ? 13.090 2.914 -29.406 1.00 55.09 87 VAL A N 1
ATOM 668 C CA . VAL A 1 87 ? 13.018 1.718 -30.220 1.00 55.79 87 VAL A CA 1
ATOM 669 C C . VAL A 1 87 ? 11.570 1.184 -30.225 1.00 56.40 87 VAL A C 1
ATOM 670 O O . VAL A 1 87 ? 10.921 1.144 -29.172 1.00 56.93 87 VAL A O 1
ATOM 674 N N . ASP A 1 88 ? 11.051 0.776 -31.388 1.00 56.61 88 ASP A N 1
ATOM 675 C CA . ASP A 1 88 ? 11.823 0.681 -32.635 1.00 56.87 88 ASP A CA 1
ATOM 676 C C . ASP A 1 88 ? 11.386 1.757 -33.646 1.00 56.21 88 ASP A C 1
ATOM 677 O O . ASP A 1 88 ? 10.410 1.588 -34.381 1.00 55.83 88 ASP A O 1
ATOM 682 N N . GLY A 1 89 ? 12.125 2.867 -33.669 1.00 55.57 89 GLY A N 1
ATOM 683 C CA . GLY A 1 89 ? 11.601 4.115 -34.189 1.00 54.93 89 GLY A CA 1
ATOM 684 C C . GLY A 1 89 ? 10.510 4.735 -33.306 1.00 54.09 89 GLY A C 1
ATOM 685 O O . GLY A 1 89 ? 9.944 5.766 -33.676 1.00 54.49 89 GLY A O 1
ATOM 686 N N . LYS A 1 90 ? 10.205 4.128 -32.151 1.00 52.75 90 LYS A N 1
ATOM 687 C CA . LYS A 1 90 ? 9.283 4.747 -31.188 1.00 51.57 90 LYS A CA 1
ATOM 688 C C . LYS A 1 90 ? 9.768 4.552 -29.738 1.00 50.08 90 LYS A C 1
ATOM 689 O O . LYS A 1 90 ? 10.226 3.466 -29.389 1.00 49.52 90 LYS A O 1
ATOM 695 N N . PRO A 1 91 ? 9.664 5.595 -28.900 1.00 47.63 91 PRO A N 1
ATOM 696 C CA . PRO A 1 91 ? 10.120 5.500 -27.502 1.00 45.70 91 PRO A CA 1
ATOM 697 C C . PRO A 1 91 ? 9.271 4.539 -26.713 1.00 43.14 91 PRO A C 1
ATOM 698 O O . PRO A 1 91 ? 8.045 4.577 -26.798 1.00 42.58 91 PRO A O 1
ATOM 702 N N . THR A 1 92 ? 9.911 3.652 -25.969 1.00 40.57 92 THR A N 1
ATOM 703 C CA . THR A 1 92 ? 9.184 2.583 -25.305 1.00 38.08 92 THR A CA 1
ATOM 704 C C . THR A 1 92 ? 9.722 2.350 -23.907 1.00 35.79 92 THR A C 1
ATOM 705 O O . THR A 1 92 ? 10.899 2.490 -23.705 1.00 34.97 92 THR A O 1
ATOM 709 N N . LEU A 1 93 ? 8.845 2.005 -22.956 1.00 34.64 93 LEU A N 1
ATOM 710 C CA . LEU A 1 93 ? 9.282 1.566 -21.624 1.00 33.66 93 LEU A CA 1
ATOM 711 C C . LEU A 1 93 ? 9.590 0.104 -21.754 1.00 33.41 93 LEU A C 1
ATOM 712 O O . LEU A 1 93 ? 8.691 -0.729 -21.870 1.00 33.77 93 LEU A O 1
ATOM 717 N N . THR A 1 94 ? 10.873 -0.190 -21.780 1.00 33.07 94 THR A N 1
ATOM 718 C CA . THR A 1 94 ? 11.338 -1.540 -22.137 1.00 33.87 94 THR A CA 1
ATOM 719 C C . THR A 1 94 ? 11.601 -2.474 -20.989 1.00 33.52 94 THR A C 1
ATOM 720 O O . THR A 1 94 ? 11.441 -3.692 -21.130 1.00 34.43 94 THR A O 1
ATOM 724 N N . ARG A 1 95 ? 12.039 -1.907 -19.873 1.00 32.51 95 ARG A N 1
ATOM 725 C CA . ARG A 1 95 ? 12.516 -2.694 -18.744 1.00 31.90 95 ARG A CA 1
ATOM 726 C C . ARG A 1 95 ? 12.276 -1.888 -17.487 1.00 29.36 95 ARG A C 1
ATOM 727 O O . ARG A 1 95 ? 12.424 -0.683 -17.503 1.00 26.30 95 ARG A O 1
ATOM 735 N N . ILE A 1 96 ? 11.852 -2.558 -16.419 1.00 28.43 96 ILE A N 1
ATOM 736 C CA . ILE A 1 96 ? 11.860 -1.931 -15.092 1.00 27.03 96 ILE A CA 1
ATOM 737 C C . ILE A 1 96 ? 12.688 -2.811 -14.171 1.00 26.65 96 ILE A C 1
ATOM 738 O O . ILE A 1 96 ? 12.541 -4.049 -14.199 1.00 27.55 96 ILE A O 1
ATOM 743 N N . GLU A 1 97 ? 13.583 -2.196 -13.421 1.00 24.93 97 GLU A N 1
ATOM 744 C CA . GLU A 1 97 ? 14.340 -2.891 -12.389 1.00 24.61 97 GLU A CA 1
ATOM 745 C C . GLU A 1 97 ? 13.799 -2.470 -11.022 1.00 24.77 97 GLU A C 1
ATOM 746 O O . GLU A 1 97 ? 13.535 -1.279 -10.796 1.00 25.23 97 GLU A O 1
ATOM 752 N N . LEU A 1 98 ? 13.598 -3.450 -10.140 1.00 22.46 98 LEU A N 1
ATOM 753 C CA . LEU A 1 98 ? 13.228 -3.190 -8.763 1.00 21.50 98 LEU A CA 1
ATOM 754 C C . LEU A 1 98 ? 14.326 -3.736 -7.907 1.00 22.42 98 LEU A C 1
ATOM 755 O O . LEU A 1 98 ? 14.697 -4.910 -8.056 1.00 24.43 98 LEU A O 1
ATOM 760 N N . LEU A 1 99 ? 14.848 -2.891 -7.030 1.00 21.68 99 LEU A N 1
ATOM 761 C CA . LEU A 1 99 ? 15.939 -3.245 -6.147 1.00 21.98 99 LEU A CA 1
ATOM 762 C C . LEU A 1 99 ? 15.443 -2.991 -4.737 1.00 20.56 99 LEU A C 1
ATOM 763 O O . LEU A 1 99 ? 15.203 -1.847 -4.375 1.00 19.20 99 LEU A O 1
ATOM 768 N N A THR A 1 100 ? 15.284 -4.061 -3.947 0.50 19.19 100 THR A N 1
ATOM 769 N N B THR A 1 100 ? 15.249 -4.067 -3.951 0.50 20.26 100 THR A N 1
ATOM 770 C CA A THR A 1 100 ? 14.702 -3.925 -2.613 0.50 19.35 100 THR A CA 1
ATOM 771 C CA B THR A 1 100 ? 14.647 -3.941 -2.608 0.50 21.29 100 THR A CA 1
ATOM 772 C C A THR A 1 100 ? 15.660 -4.394 -1.519 0.50 20.23 100 THR A C 1
ATOM 773 C C B THR A 1 100 ? 15.559 -4.454 -1.497 0.50 21.24 100 THR A C 1
ATOM 774 O O A THR A 1 100 ? 16.440 -5.320 -1.695 0.50 20.55 100 THR A O 1
ATOM 775 O O B THR A 1 100 ? 16.196 -5.499 -1.644 0.50 21.73 100 THR A O 1
ATOM 782 N N . GLU A 1 101 ? 15.624 -3.709 -0.401 1.00 20.78 101 GLU A N 1
ATOM 783 C CA . GLU A 1 101 ? 16.341 -4.103 0.818 1.00 21.18 101 GLU A CA 1
ATOM 784 C C . GLU A 1 101 ? 15.279 -4.066 1.937 1.00 20.90 101 GLU A C 1
ATOM 785 O O . GLU A 1 101 ? 14.616 -3.018 2.144 1.00 21.06 101 GLU A O 1
ATOM 791 N N . ALA A 1 102 ? 15.156 -5.168 2.675 1.00 18.82 102 ALA A N 1
ATOM 792 C CA . ALA A 1 102 ? 14.104 -5.256 3.697 1.00 19.53 102 ALA A CA 1
ATOM 793 C C . ALA A 1 102 ? 14.684 -5.621 5.040 1.00 20.54 102 ALA A C 1
ATOM 794 O O . ALA A 1 102 ? 15.561 -6.490 5.089 1.00 22.10 102 ALA A O 1
ATOM 796 N N . GLU A 1 103 ? 14.207 -4.972 6.096 1.00 21.89 103 GLU A N 1
ATOM 797 C CA . GLU A 1 103 ? 14.584 -5.323 7.463 1.00 22.14 103 GLU A CA 1
ATOM 798 C C . GLU A 1 103 ? 13.415 -6.071 8.040 1.00 21.06 103 GLU A C 1
ATOM 799 O O . GLU A 1 103 ? 12.325 -5.512 8.172 1.00 20.72 103 GLU A O 1
ATOM 805 N N . VAL A 1 104 ? 13.564 -7.354 8.186 1.00 21.15 104 VAL A N 1
ATOM 806 C CA . VAL A 1 104 ? 12.412 -8.212 8.531 1.00 21.81 104 VAL A CA 1
ATOM 807 C C . VAL A 1 104 ? 12.792 -9.151 9.657 1.00 23.09 104 VAL A C 1
ATOM 808 O O . VAL A 1 104 ? 13.407 -10.179 9.404 1.00 24.23 104 VAL A O 1
ATOM 812 N N . PRO A 1 105 ? 12.349 -8.818 10.888 1.00 25.11 105 PRO A N 1
ATOM 813 C CA . PRO A 1 105 ? 12.640 -9.673 12.032 1.00 24.77 105 PRO A CA 1
ATOM 814 C C . PRO A 1 105 ? 12.202 -11.107 11.809 1.00 23.80 105 PRO A C 1
ATOM 815 O O . PRO A 1 105 ? 11.102 -11.403 11.316 1.00 24.57 105 PRO A O 1
ATOM 819 N N . GLY A 1 106 ? 13.098 -12.010 12.161 1.00 23.52 106 GLY A N 1
ATOM 820 C CA . GLY A 1 106 ? 12.731 -13.409 12.230 1.00 24.73 106 GLY A CA 1
ATOM 821 C C . GLY A 1 106 ? 12.731 -14.287 11.015 1.00 23.91 106 GLY A C 1
ATOM 822 O O . GLY A 1 106 ? 12.830 -15.496 11.135 1.00 26.22 106 GLY A O 1
ATOM 823 N N . ILE A 1 107 ? 12.510 -13.749 9.816 1.00 22.08 107 ILE A N 1
ATOM 824 C CA . ILE A 1 107 ? 12.322 -14.598 8.641 1.00 21.08 107 ILE A CA 1
ATOM 825 C C . ILE A 1 107 ? 13.691 -15.123 8.097 1.00 21.53 107 ILE A C 1
ATOM 826 O O . ILE A 1 107 ? 14.718 -14.473 8.196 1.00 24.01 107 ILE A O 1
ATOM 831 N N . SER A 1 108 ? 13.663 -16.303 7.522 1.00 25.08 108 SER A N 1
ATOM 832 C CA . SER A 1 108 ? 14.850 -16.779 6.815 1.00 26.36 108 SER A CA 1
ATOM 833 C C . SER A 1 108 ? 15.046 -16.077 5.503 1.00 26.07 108 SER A C 1
ATOM 834 O O . SER A 1 108 ? 14.094 -15.554 4.902 1.00 24.90 108 SER A O 1
ATOM 837 N N . SER A 1 109 ? 16.288 -16.067 5.020 1.00 26.22 109 SER A N 1
ATOM 838 C CA . SER A 1 109 ? 16.529 -15.555 3.713 1.00 26.40 109 SER A CA 1
ATOM 839 C C . SER A 1 109 ? 15.765 -16.310 2.606 1.00 25.50 109 SER A C 1
ATOM 840 O O . SER A 1 109 ? 15.185 -15.718 1.716 1.00 24.13 109 SER A O 1
ATOM 843 N N . GLU A 1 110 ? 15.707 -17.662 2.615 1.00 23.88 110 GLU A N 1
ATOM 844 C CA . GLU A 1 110 ? 15.000 -18.369 1.599 1.00 23.55 110 GLU A CA 1
ATOM 845 C C . GLU A 1 110 ? 13.501 -17.980 1.498 1.00 23.67 110 GLU A C 1
ATOM 846 O O . GLU A 1 110 ? 12.958 -17.830 0.419 1.00 24.63 110 GLU A O 1
ATOM 852 N N . LYS A 1 111 ? 12.861 -17.895 2.651 1.00 20.86 111 LYS A N 1
ATOM 853 C CA . LYS A 1 111 ? 11.456 -17.599 2.720 1.00 22.42 111 LYS A CA 1
ATOM 854 C C . LYS A 1 111 ? 11.187 -16.147 2.235 1.00 21.39 111 LYS A C 1
ATOM 855 O O . LYS A 1 111 ? 10.240 -15.952 1.470 1.00 21.49 111 LYS A O 1
ATOM 861 N N . PHE A 1 112 ? 12.024 -15.245 2.654 1.00 22.26 112 PHE A N 1
ATOM 862 C CA . PHE A 1 112 ? 11.955 -13.825 2.207 1.00 22.17 112 PHE A CA 1
ATOM 863 C C . PHE A 1 112 ? 12.056 -13.760 0.686 1.00 22.24 112 PHE A C 1
ATOM 864 O O . PHE A 1 112 ? 11.252 -13.140 0.001 1.00 22.22 112 PHE A O 1
ATOM 872 N N . LEU A 1 113 ? 13.082 -14.400 0.142 1.00 24.06 113 LEU A N 1
ATOM 873 C CA . LEU A 1 113 ? 13.262 -14.377 -1.305 1.00 25.14 113 LEU A CA 1
ATOM 874 C C . LEU A 1 113 ? 12.102 -15.007 -2.075 1.00 24.51 113 LEU A C 1
ATOM 875 O O . LEU A 1 113 ? 11.656 -14.515 -3.122 1.00 27.05 113 LEU A O 1
ATOM 880 N N . GLU A 1 114 ? 11.521 -16.102 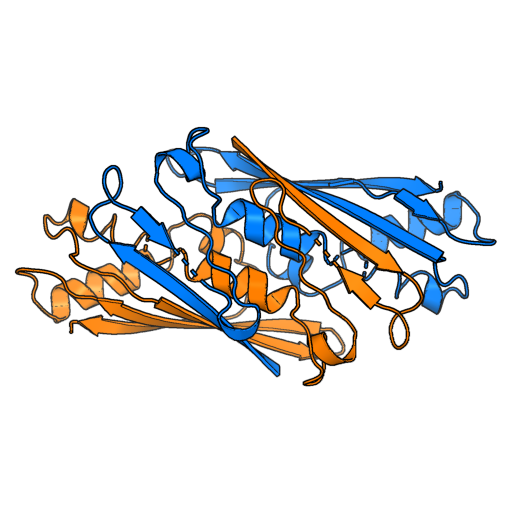-1.554 1.00 25.38 114 GLU A N 1
ATOM 881 C CA . GLU A 1 114 ? 10.322 -16.697 -2.127 1.00 25.48 114 GLU A CA 1
ATOM 882 C C . GLU A 1 114 ? 9.135 -15.693 -2.177 1.00 26.09 114 GLU A C 1
ATOM 883 O O . GLU A 1 114 ? 8.490 -15.485 -3.193 1.00 24.98 114 GLU A O 1
ATOM 889 N N . ILE A 1 115 ? 8.914 -15.035 -1.063 1.00 25.50 115 ILE A N 1
ATOM 890 C CA . ILE A 1 115 ? 7.822 -14.073 -0.943 1.00 24.50 115 ILE A CA 1
ATOM 891 C C . ILE A 1 115 ? 8.024 -12.870 -1.871 1.00 24.37 115 ILE A C 1
ATOM 892 O O . ILE A 1 115 ? 7.071 -12.431 -2.511 1.00 24.39 115 ILE A O 1
ATOM 897 N N . ALA A 1 116 ? 9.231 -12.356 -1.935 1.00 23.85 116 ALA A N 1
ATOM 898 C CA . ALA A 1 116 ? 9.521 -11.173 -2.754 1.00 24.14 116 ALA A CA 1
ATOM 899 C C . ALA A 1 116 ? 9.293 -11.505 -4.235 1.00 26.68 116 ALA A C 1
ATOM 900 O O . ALA A 1 116 ? 8.717 -10.726 -4.973 1.00 26.97 116 ALA A O 1
ATOM 902 N N . GLU A 1 117 ? 9.800 -12.646 -4.669 1.00 29.54 117 GLU A N 1
ATOM 903 C CA . GLU A 1 117 ? 9.644 -12.999 -6.071 1.00 33.65 117 GLU A CA 1
ATOM 904 C C . GLU A 1 117 ? 8.161 -13.144 -6.430 1.00 35.01 117 GLU A C 1
ATOM 905 O O . GLU A 1 117 ? 7.763 -12.821 -7.532 1.00 37.31 117 GLU A O 1
ATOM 911 N N . ALA A 1 118 ? 7.334 -13.593 -5.487 1.00 37.10 118 ALA A N 1
ATOM 912 C CA . ALA A 1 118 ? 5.903 -13.733 -5.721 1.00 38.59 118 ALA A CA 1
ATOM 913 C C . ALA A 1 118 ? 5.151 -12.412 -5.660 1.00 40.10 118 ALA A C 1
ATOM 914 O O . ALA A 1 118 ? 4.095 -12.250 -6.288 1.00 40.27 118 ALA A O 1
ATOM 916 N N . ALA A 1 119 ? 5.658 -11.467 -4.881 1.00 41.01 119 ALA A N 1
ATOM 917 C CA . ALA A 1 119 ? 5.017 -10.156 -4.774 1.00 42.89 119 ALA A CA 1
ATOM 918 C C . ALA A 1 119 ? 5.260 -9.310 -6.043 1.00 44.49 119 ALA A C 1
ATOM 919 O O . ALA A 1 119 ? 4.500 -8.385 -6.350 1.00 45.02 119 ALA A O 1
ATOM 921 N N . LYS A 1 120 ? 6.301 -9.651 -6.788 1.00 46.01 120 LYS A N 1
ATOM 922 C CA . LYS A 1 120 ? 6.621 -8.973 -8.043 1.00 48.19 120 LYS A CA 1
ATOM 923 C C . LYS A 1 120 ? 5.490 -9.156 -9.067 1.00 49.92 120 LYS A C 1
ATOM 924 O O . LYS A 1 120 ? 5.256 -8.258 -9.863 1.00 49.85 120 LYS A O 1
ATOM 930 N N . GLU A 1 121 ? 4.810 -10.313 -9.004 1.00 52.17 121 GLU A N 1
ATOM 931 C CA . GLU A 1 121 ? 3.749 -10.752 -9.939 1.00 54.04 121 GLU A CA 1
ATOM 932 C C . GLU A 1 121 ? 2.327 -10.661 -9.346 1.00 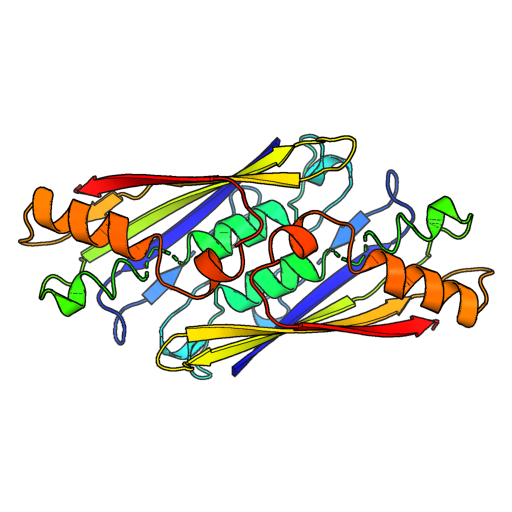55.23 121 GLU A C 1
ATOM 933 O O . GLU A 1 121 ? 1.531 -11.593 -9.542 1.00 56.73 121 GLU A O 1
ATOM 939 N N . GLY A 1 122 ? 1.977 -9.572 -8.656 1.00 55.58 122 GLY A N 1
ATOM 940 C CA . GLY A 1 122 ? 0.813 -9.621 -7.779 1.00 55.56 122 GLY A CA 1
ATOM 941 C C . GLY A 1 122 ? -0.230 -8.518 -7.787 1.00 55.38 122 GLY A C 1
ATOM 942 O O . GLY A 1 122 ? -1.438 -8.802 -7.694 1.00 56.38 122 GLY A O 1
ATOM 943 N N . CYS A 1 123 ? 0.206 -7.269 -7.868 1.00 54.73 123 CYS A N 1
ATOM 944 C CA . CYS A 1 123 ? -0.690 -6.1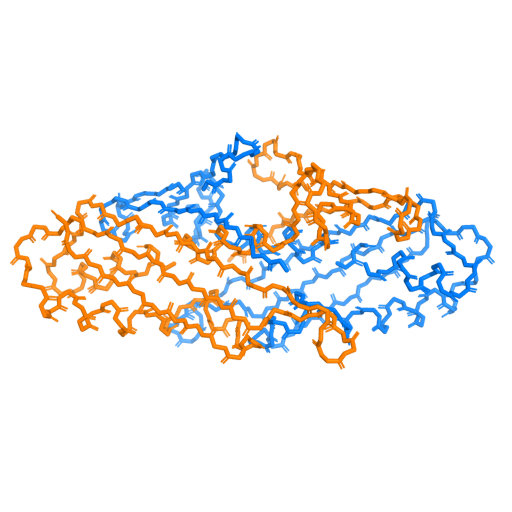52 -7.550 1.00 53.97 123 CYS A CA 1
ATOM 945 C C . CYS A 1 123 ? -0.776 -5.084 -8.642 1.00 51.42 123 CYS A C 1
ATOM 946 O O . CYS A 1 123 ? -0.094 -5.211 -9.670 1.00 50.89 123 CYS A O 1
ATOM 949 N N . PRO A 1 124 ? -1.671 -4.102 -8.427 1.00 48.39 124 PRO A N 1
ATOM 950 C CA . PRO A 1 124 ? -2.221 -3.258 -9.483 1.00 46.25 124 PRO A CA 1
ATOM 951 C C . PRO A 1 124 ? -1.223 -2.714 -10.483 1.00 43.62 124 PRO A C 1
ATOM 952 O O . PRO A 1 124 ? -1.526 -2.759 -11.668 1.00 42.13 124 PRO A O 1
ATOM 956 N N . VAL A 1 125 ? -0.105 -2.155 -10.010 1.00 40.66 125 VAL A N 1
ATOM 957 C CA . VAL A 1 125 ? 0.808 -1.438 -10.905 1.00 38.37 125 VAL A CA 1
ATOM 958 C C . VAL A 1 125 ? 1.600 -2.417 -11.746 1.00 38.01 125 VAL A C 1
ATOM 959 O O . VAL A 1 125 ? 1.714 -2.234 -12.964 1.00 36.37 125 VAL A O 1
ATOM 963 N N . SER A 1 126 ? 2.161 -3.449 -11.124 1.00 38.02 126 SER A N 1
ATOM 964 C CA . SER A 1 126 ? 2.910 -4.431 -11.908 1.00 39.46 126 SER A CA 1
ATOM 965 C C . SER A 1 126 ? 2.025 -4.969 -13.050 1.00 39.27 126 SER A C 1
ATOM 966 O O . SER A 1 126 ? 2.428 -4.985 -14.215 1.00 39.65 126 SER A O 1
ATOM 969 N N . ARG A 1 127 ? 0.793 -5.344 -12.712 1.00 39.05 127 ARG A N 1
ATOM 970 C CA . ARG A 1 127 ? -0.125 -5.944 -13.698 1.00 39.38 127 ARG A CA 1
ATOM 971 C C . ARG A 1 127 ? -0.612 -4.974 -14.781 1.00 38.60 127 ARG A C 1
ATOM 972 O O . ARG A 1 127 ? -0.662 -5.333 -15.962 1.00 38.70 127 ARG A O 1
ATOM 980 N N . ALA A 1 128 ? -0.945 -3.749 -14.386 1.00 38.09 128 ALA A N 1
ATOM 981 C CA . ALA A 1 128 ? -1.284 -2.670 -15.311 1.00 36.88 128 ALA A CA 1
ATOM 982 C C . ALA A 1 128 ? -0.152 -2.429 -16.319 1.00 37.38 128 ALA A C 1
ATOM 983 O O . ALA A 1 128 ? -0.395 -2.219 -17.506 1.00 37.16 128 ALA A O 1
ATOM 985 N N . LEU A 1 129 ? 1.082 -2.491 -15.838 1.00 37.42 129 LEU A N 1
ATOM 986 C CA . LEU A 1 129 ? 2.259 -2.276 -16.684 1.00 37.58 129 LEU A CA 1
ATOM 987 C C . LEU A 1 129 ? 2.639 -3.528 -17.479 1.00 38.06 129 LEU A C 1
ATOM 988 O O . LEU A 1 129 ? 3.829 -3.795 -17.644 1.00 37.91 129 LEU A O 1
ATOM 993 N N . ALA A 1 130 ? 1.643 -4.252 -18.006 1.00 39.64 130 ALA A N 1
ATOM 994 C CA . ALA A 1 130 ? 1.853 -5.487 -18.772 1.00 40.37 130 ALA A CA 1
ATOM 995 C C . ALA A 1 130 ? 2.654 -5.288 -20.064 1.00 40.69 130 ALA A C 1
ATOM 996 O O . ALA A 1 130 ? 3.327 -6.212 -20.524 1.00 41.20 130 ALA A O 1
ATOM 998 N N . GLY A 1 131 ? 2.603 -4.079 -20.625 1.00 40.82 131 GLY A N 1
ATOM 999 C CA . GLY A 1 131 ? 3.310 -3.729 -21.843 1.00 40.74 131 GLY A CA 1
ATOM 1000 C C . GLY A 1 131 ? 4.822 -3.623 -21.713 1.00 40.86 131 GLY A C 1
ATOM 1001 O O . GLY A 1 131 ? 5.530 -3.588 -22.717 1.00 41.98 131 GLY A O 1
ATOM 1002 N N . VAL A 1 132 ? 5.327 -3.558 -20.482 1.00 39.94 132 VAL A N 1
ATOM 1003 C CA . VAL A 1 132 ? 6.762 -3.640 -20.227 1.00 38.69 132 VAL A CA 1
ATOM 1004 C C . VAL A 1 132 ? 7.238 -5.101 -20.399 1.00 39.10 132 VAL A C 1
ATOM 1005 O O . VAL A 1 132 ? 6.737 -6.012 -19.744 1.00 39.31 132 VAL A O 1
ATOM 1009 N N . LYS A 1 133 ? 8.216 -5.290 -21.288 1.00 39.48 133 LYS A N 1
ATOM 1010 C CA . LYS A 1 133 ? 8.757 -6.604 -21.674 1.00 40.07 133 LYS A CA 1
ATOM 1011 C C . LYS A 1 133 ? 9.534 -7.332 -20.566 1.00 40.09 133 LYS A C 1
ATOM 1012 O O . LYS A 1 133 ? 9.581 -8.566 -20.505 1.00 41.24 133 LYS A O 1
ATOM 1018 N N . GLU A 1 134 ? 10.165 -6.566 -19.697 1.00 38.81 134 GLU A N 1
ATOM 1019 C CA . GLU A 1 134 ? 10.979 -7.147 -18.658 1.00 38.83 134 GLU A CA 1
ATOM 1020 C C . GLU A 1 134 ? 10.882 -6.393 -17.313 1.00 37.25 134 GLU A C 1
ATOM 1021 O O . GLU A 1 134 ? 11.143 -5.200 -17.270 1.00 37.07 134 GLU A O 1
ATOM 1027 N N . VAL A 1 135 ? 10.522 -7.105 -16.245 1.00 36.39 135 VAL A N 1
ATOM 1028 C CA . VAL A 1 135 ? 10.635 -6.623 -14.851 1.00 35.91 135 VAL A CA 1
ATOM 1029 C C . VAL A 1 135 ? 11.564 -7.519 -14.049 1.00 34.42 135 VAL A C 1
ATOM 1030 O O . VAL A 1 135 ? 11.267 -8.686 -13.838 1.00 35.21 135 VAL A O 1
ATOM 1034 N N . VAL A 1 136 ? 12.684 -6.957 -13.614 1.00 33.13 136 VAL A N 1
ATOM 1035 C CA . VAL A 1 136 ? 13.762 -7.660 -12.950 1.00 32.80 136 VAL A CA 1
ATOM 1036 C C . VAL A 1 136 ? 13.865 -7.236 -11.476 1.00 31.39 136 VAL A C 1
ATOM 1037 O O . VAL A 1 136 ? 14.100 -6.089 -11.209 1.00 30.90 136 VAL A O 1
ATOM 1041 N N . LEU A 1 137 ? 13.741 -8.191 -10.564 1.00 29.09 137 LEU A N 1
ATOM 1042 C CA . LEU A 1 137 ? 13.840 -8.000 -9.114 1.00 28.67 137 LEU A CA 1
ATOM 1043 C C . LEU A 1 137 ? 15.177 -8.466 -8.521 1.00 28.23 137 LEU A C 1
ATOM 1044 O O . LEU A 1 137 ? 15.693 -9.587 -8.811 1.00 28.85 137 LEU A O 1
ATOM 1049 N N . THR A 1 138 ? 15.748 -7.614 -7.720 1.00 26.27 138 THR A N 1
ATOM 1050 C CA . THR A 1 138 ? 16.825 -7.986 -6.833 1.00 27.38 138 THR A CA 1
ATOM 1051 C C . THR A 1 138 ? 16.369 -7.629 -5.437 1.00 26.94 138 THR A C 1
ATOM 1052 O O . THR A 1 138 ? 16.004 -6.504 -5.213 1.00 25.11 138 THR A O 1
ATOM 1056 N N . ALA A 1 139 ? 16.414 -8.569 -4.493 1.00 26.33 139 ALA A N 1
ATOM 1057 C CA . ALA A 1 139 ? 15.884 -8.382 -3.153 1.00 25.28 139 ALA A CA 1
ATOM 1058 C C . ALA A 1 139 ? 16.881 -8.955 -2.154 1.00 26.51 139 ALA A C 1
ATOM 1059 O O . ALA A 1 139 ? 17.458 -10.038 -2.384 1.00 26.17 139 ALA A O 1
ATOM 1061 N N . ARG A 1 140 ? 17.051 -8.273 -1.042 1.00 25.17 140 ARG A N 1
ATOM 1062 C CA . ARG A 1 140 ? 17.929 -8.761 0.004 1.00 26.26 140 ARG A CA 1
ATOM 1063 C C . ARG A 1 140 ? 17.414 -8.339 1.406 1.00 24.65 140 ARG A C 1
ATOM 1064 O O . ARG A 1 140 ? 16.779 -7.289 1.559 1.00 20.23 140 ARG A O 1
ATOM 1072 N N . LEU A 1 141 ? 17.693 -9.182 2.404 1.00 23.76 141 LEU A N 1
ATOM 1073 C CA . LEU A 1 141 ? 17.521 -8.811 3.782 1.00 24.58 141 LEU A CA 1
ATOM 1074 C C . LEU A 1 141 ? 18.675 -7.960 4.285 1.00 25.97 141 LEU A C 1
ATOM 1075 O O . LEU A 1 141 ? 19.873 -8.311 4.028 1.00 28.60 141 LEU A O 1
ATOM 1080 N N . VAL A 1 142 ? 18.390 -6.889 4.989 1.00 26.53 142 VAL A N 1
ATOM 1081 C CA . VAL A 1 142 ? 19.420 -6.072 5.617 1.00 28.71 142 VAL A CA 1
ATOM 1082 C C . VAL A 1 142 ? 19.254 -5.963 7.124 1.00 29.56 142 VAL A C 1
ATOM 1083 O O . VAL A 1 142 ? 18.204 -6.270 7.674 1.00 29.97 142 VAL A O 1
ATOM 1088 N N . PRO B 1 2 ? 17.064 6.848 -21.854 1.00 31.75 2 PRO B N 1
ATOM 1089 C CA . PRO B 1 2 ? 17.429 7.161 -20.441 1.00 30.61 2 PRO B CA 1
ATOM 1090 C C . PRO B 1 2 ? 16.943 6.105 -19.445 1.00 27.88 2 PRO B C 1
ATOM 1091 O O . PRO B 1 2 ? 16.164 5.236 -19.784 1.00 30.22 2 PRO B O 1
ATOM 1095 N N . VAL B 1 3 ? 17.439 6.192 -18.225 1.00 26.56 3 VAL B N 1
ATOM 1096 C CA . VAL B 1 3 ? 16.955 5.367 -17.115 1.00 24.13 3 VAL B CA 1
ATOM 1097 C C . VAL B 1 3 ? 16.484 6.341 -16.053 1.00 23.20 3 VAL B C 1
ATOM 1098 O O . VAL B 1 3 ? 17.250 7.172 -15.540 1.00 24.48 3 VAL B O 1
ATOM 1102 N N . ARG B 1 4 ? 15.195 6.250 -15.666 1.00 20.35 4 ARG B N 1
ATOM 1103 C CA . ARG B 1 4 ? 14.674 7.129 -14.634 1.00 19.73 4 ARG B CA 1
ATOM 1104 C C . ARG B 1 4 ? 14.448 6.385 -13.357 1.00 21.70 4 ARG B C 1
ATOM 1105 O O . ARG B 1 4 ? 14.102 5.186 -13.431 1.00 24.67 4 ARG B O 1
ATOM 1113 N N . LYS B 1 5 ? 14.699 7.074 -12.243 1.00 22.17 5 LYS B N 1
ATOM 1114 C CA . LYS B 1 5 ? 14.691 6.402 -10.930 1.00 23.07 5 LYS B CA 1
ATOM 1115 C C . LYS B 1 5 ? 13.815 7.075 -9.940 1.00 21.66 5 LYS B C 1
ATOM 1116 O O . LYS B 1 5 ? 13.684 8.290 -9.916 1.00 22.74 5 LYS B O 1
ATOM 1122 N N . ALA B 1 6 ? 13.268 6.280 -9.008 1.00 19.23 6 ALA B N 1
ATOM 1123 C CA . ALA B 1 6 ? 12.575 6.810 -7.835 1.00 17.88 6 ALA B CA 1
ATOM 1124 C C . ALA B 1 6 ? 12.643 5.760 -6.754 1.00 18.92 6 ALA B C 1
ATOM 1125 O O . ALA B 1 6 ? 13.058 4.646 -7.019 1.00 20.56 6 ALA B O 1
ATOM 1127 N N . LYS B 1 7 ? 12.149 6.084 -5.572 1.00 19.89 7 LYS B N 1
ATOM 1128 C CA . LYS B 1 7 ? 12.203 5.142 -4.475 1.00 21.17 7 LYS B CA 1
ATOM 1129 C C . LYS B 1 7 ? 11.019 5.240 -3.588 1.00 20.79 7 LYS B C 1
ATOM 1130 O O . LYS B 1 7 ? 10.258 6.217 -3.630 1.00 19.12 7 LYS B O 1
ATOM 1136 N N . ALA B 1 8 ? 10.782 4.164 -2.857 1.00 18.41 8 ALA B N 1
ATOM 1137 C CA . ALA B 1 8 ? 9.691 4.160 -1.839 1.00 18.01 8 ALA B CA 1
ATOM 1138 C C . ALA B 1 8 ? 10.120 3.357 -0.623 1.00 19.38 8 ALA B C 1
ATOM 1139 O O . ALA B 1 8 ? 10.712 2.260 -0.751 1.00 24.16 8 ALA B O 1
ATOM 1141 N N . VAL B 1 9 ? 9.749 3.832 0.546 1.00 20.45 9 VAL B N 1
ATOM 1142 C CA . VAL B 1 9 ? 10.022 3.127 1.803 1.00 19.03 9 VAL B CA 1
ATOM 1143 C C . VAL B 1 9 ? 8.656 2.844 2.459 1.00 18.04 9 VAL B C 1
ATOM 1144 O O . VAL B 1 9 ? 7.777 3.712 2.536 1.00 20.25 9 VAL B O 1
ATOM 1148 N N . TRP B 1 10 ? 8.436 1.607 2.910 1.00 17.51 10 TRP B N 1
ATOM 1149 C CA . TRP B 1 10 ? 7.218 1.249 3.637 1.00 17.29 10 TRP B CA 1
ATOM 1150 C C . TRP B 1 10 ? 7.650 0.711 4.990 1.00 19.02 10 TRP B C 1
ATOM 1151 O O . TRP B 1 10 ? 8.545 -0.100 5.068 1.00 18.66 10 TRP B O 1
ATOM 1162 N N . GLU B 1 11 ? 7.032 1.129 6.080 1.00 18.99 11 GLU B N 1
ATOM 1163 C CA . GLU B 1 11 ? 7.362 0.558 7.395 1.00 20.12 11 GLU B CA 1
ATOM 1164 C C . GLU B 1 11 ? 6.123 -0.097 8.047 1.00 18.81 11 GLU B C 1
ATOM 1165 O O . GLU B 1 11 ? 5.003 0.446 7.937 1.00 18.20 11 GLU B O 1
ATOM 1171 N N . GLY B 1 12 ? 6.293 -1.281 8.619 1.00 17.75 12 GLY B N 1
ATOM 1172 C CA . GLY B 1 12 ? 5.195 -2.024 9.187 1.00 18.68 12 GLY B CA 1
ATOM 1173 C C . GLY B 1 12 ? 4.389 -2.885 8.230 1.00 17.90 12 GLY B C 1
ATOM 1174 O O . GLY B 1 12 ? 4.724 -3.083 7.019 1.00 19.15 12 GLY B O 1
ATOM 1175 N N . GLY B 1 13 ? 3.294 -3.433 8.779 1.00 18.88 13 GLY B N 1
ATOM 1176 C CA . GLY B 1 13 ? 2.358 -4.222 8.055 1.00 18.88 13 GLY B CA 1
ATOM 1177 C C . GLY B 1 13 ? 1.426 -3.432 7.164 1.00 17.74 13 GLY B C 1
ATOM 1178 O O . GLY B 1 13 ? 1.612 -2.181 7.058 1.00 18.14 13 GLY B O 1
ATOM 1179 N N . LEU B 1 14 ? 0.441 -4.067 6.611 1.00 16.13 14 LEU B N 1
ATOM 1180 C CA . LEU B 1 14 ? -0.434 -3.430 5.604 1.00 16.02 14 LEU B CA 1
ATOM 1181 C C . LEU B 1 14 ? -1.368 -2.376 6.174 1.00 17.43 14 LEU B C 1
ATOM 1182 O O . LEU B 1 14 ? -1.366 -1.271 5.696 1.00 18.55 14 LEU B O 1
ATOM 1187 N N . ARG B 1 15 ? -2.213 -2.758 7.128 1.00 16.55 15 ARG B N 1
ATOM 1188 C CA . ARG B 1 15 ? -3.228 -1.817 7.638 1.00 18.01 15 ARG B CA 1
ATOM 1189 C C . ARG B 1 15 ? -2.727 -0.793 8.600 1.00 19.53 15 ARG B C 1
ATOM 1190 O O . ARG B 1 15 ? -3.372 0.288 8.672 1.00 22.69 15 ARG B O 1
ATOM 1198 N N . GLN B 1 16 ? -1.650 -1.066 9.351 1.00 19.53 16 GLN B N 1
ATOM 1199 C CA . GLN B 1 16 ? -1.095 -0.096 10.305 1.00 22.27 16 GLN B CA 1
ATOM 1200 C C . GLN B 1 16 ? 0.202 0.551 9.893 1.00 21.76 16 GLN 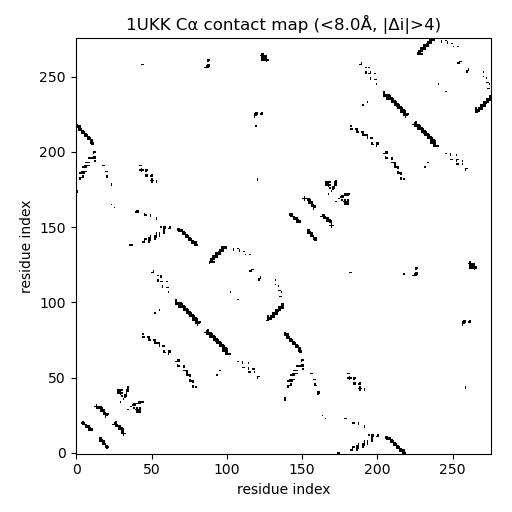B C 1
ATOM 1201 O O . GLN B 1 16 ? 0.715 1.371 10.615 1.00 23.51 16 GLN B O 1
ATOM 1207 N N . GLY B 1 17 ? 0.753 0.114 8.759 1.00 20.96 17 GLY B N 1
ATOM 1208 C CA . GLY B 1 17 ? 2.005 0.626 8.298 1.00 20.58 17 GLY B CA 1
ATOM 1209 C C . GLY B 1 17 ? 1.811 1.951 7.564 1.00 20.43 17 GLY B C 1
ATOM 1210 O O . GLY B 1 17 ? 0.664 2.452 7.358 1.00 20.56 17 GLY B O 1
ATOM 1211 N N . LYS B 1 18 ? 2.927 2.529 7.155 1.00 20.29 18 LYS B N 1
ATOM 1212 C CA . LYS B 1 18 ? 2.858 3.673 6.228 1.00 21.08 18 LYS B CA 1
ATOM 1213 C C . LYS B 1 18 ? 4.094 3.756 5.368 1.00 20.52 18 LYS B C 1
ATOM 1214 O O . LYS B 1 18 ? 5.154 3.190 5.726 1.00 19.84 18 LYS B O 1
ATOM 1220 N N . GLY B 1 19 ? 4.000 4.532 4.297 1.00 18.81 19 GLY B N 1
ATOM 1221 C CA . GLY B 1 19 ? 5.150 4.686 3.422 1.00 18.17 19 GLY B CA 1
ATOM 1222 C C . GLY B 1 19 ? 5.316 6.089 2.858 1.00 18.34 19 GLY B C 1
ATOM 1223 O O . GLY B 1 19 ? 4.480 6.968 3.067 1.00 18.37 19 GLY B O 1
ATOM 1224 N N . VAL B 1 20 ? 6.388 6.255 2.103 1.00 19.36 20 VAL B N 1
ATOM 1225 C CA . VAL B 1 20 ? 6.696 7.507 1.455 1.00 19.43 20 VAL B CA 1
ATOM 1226 C C . VAL B 1 20 ? 7.341 7.137 0.104 1.00 18.15 20 VAL B C 1
ATOM 1227 O O . VAL B 1 20 ? 8.275 6.262 0.022 1.00 19.19 20 VAL B O 1
ATOM 1239 N N . GLU B 1 22 ? 9.406 8.839 -3.105 1.00 21.15 22 GLU B N 1
ATOM 1240 C CA . GLU B 1 22 ? 10.334 9.972 -3.327 1.00 22.77 22 GLU B CA 1
ATOM 1241 C C . GLU B 1 22 ? 10.809 9.995 -4.748 1.00 23.19 22 GLU B C 1
ATOM 1242 O O . GLU B 1 22 ? 11.175 8.979 -5.332 1.00 21.92 22 GLU B O 1
ATOM 1248 N N . LEU B 1 23 ? 10.879 11.204 -5.303 1.00 26.08 23 LEU B N 1
ATOM 1249 C CA . LEU B 1 23 ? 11.454 11.371 -6.654 1.00 29.18 23 LEU B CA 1
ATOM 1250 C C . LEU B 1 23 ? 12.988 11.625 -6.634 1.00 32.32 23 LEU B C 1
ATOM 1251 O O . LEU B 1 23 ? 13.486 12.196 -5.628 1.00 33.58 23 LEU B O 1
ATOM 1256 N N . GLN B 1 24 ? 13.730 11.136 -7.657 1.00 34.83 24 GLN B N 1
ATOM 1257 C CA . GLN B 1 24 ? 15.189 11.454 -7.782 1.00 36.13 24 GLN B CA 1
ATOM 1258 C C . GLN B 1 24 ? 15.466 12.923 -8.162 1.00 35.71 24 GLN B C 1
ATOM 1259 O O . GLN B 1 24 ? 16.413 13.538 -7.667 1.00 36.82 24 GLN B O 1
ATOM 1265 N N . SER B 1 25 ? 14.642 13.483 -9.044 1.00 35.52 25 SER B N 1
ATOM 1266 C CA . SER B 1 25 ? 14.970 14.751 -9.728 1.00 35.41 25 SER B CA 1
ATOM 1267 C C . SER B 1 25 ? 14.538 15.987 -8.966 1.00 36.63 25 SER B C 1
ATOM 1268 O O . SER B 1 25 ? 15.096 17.077 -9.200 1.00 37.23 25 SER B O 1
ATOM 1271 N N . GLN B 1 26 ? 13.549 15.846 -8.068 1.00 36.95 26 GLN B N 1
ATOM 1272 C CA . GLN B 1 26 ? 13.120 16.968 -7.209 1.00 37.70 26 GLN B CA 1
ATOM 1273 C C . GLN B 1 26 ? 12.714 16.504 -5.817 1.00 37.76 26 GLN B C 1
ATOM 1274 O O . GLN B 1 26 ? 12.662 15.301 -5.561 1.00 38.69 26 GLN B O 1
ATOM 1280 N N . ALA B 1 27 ? 12.420 17.445 -4.928 1.00 37.94 27 ALA B N 1
ATOM 1281 C CA . ALA B 1 27 ? 12.290 17.125 -3.493 1.00 37.65 27 ALA B CA 1
ATOM 1282 C C . ALA B 1 27 ? 10.874 16.726 -3.053 1.00 36.50 27 ALA B C 1
ATOM 1283 O O . ALA B 1 27 ? 10.319 17.229 -2.058 1.00 39.60 27 ALA B O 1
ATOM 1285 N N . PHE B 1 28 ? 10.287 15.756 -3.706 1.00 34.00 28 PHE B N 1
ATOM 1286 C CA . PHE B 1 28 ? 8.915 15.416 -3.391 1.00 30.52 28 PHE B CA 1
ATOM 1287 C C . PHE B 1 28 ? 8.929 14.209 -2.479 1.00 28.75 28 PHE B C 1
ATOM 1288 O O . PHE B 1 28 ? 9.642 13.276 -2.733 1.00 26.63 28 PHE B O 1
ATOM 1296 N N . GLN B 1 29 ? 8.191 14.310 -1.391 1.00 27.55 29 GLN B N 1
ATOM 1297 C CA . GLN B 1 29 ? 7.884 13.196 -0.533 1.00 27.81 29 GLN B CA 1
ATOM 1298 C C . GLN B 1 29 ? 6.384 13.004 -0.578 1.00 26.03 29 GLN B C 1
ATOM 1299 O O . GLN B 1 29 ? 5.614 13.903 -0.189 1.00 27.49 29 GLN B O 1
ATOM 1305 N N . GLY B 1 30 ? 5.928 11.839 -0.993 1.00 23.03 30 GLY B N 1
ATOM 1306 C CA . GLY B 1 30 ? 4.506 11.548 -1.083 1.00 22.03 30 GLY B CA 1
ATOM 1307 C C . GLY B 1 30 ? 4.166 10.453 -0.075 1.00 20.82 30 GLY B C 1
ATOM 1308 O O . GLY B 1 30 ? 4.431 9.276 -0.290 1.00 18.69 30 GLY B O 1
ATOM 1309 N N . PRO B 1 31 ? 3.529 10.835 1.003 1.00 20.34 31 PRO B N 1
ATOM 1310 C CA . PRO B 1 31 ? 3.113 9.843 1.964 1.00 19.48 31 PRO B CA 1
ATOM 1311 C C . PRO B 1 31 ? 1.940 9.076 1.483 1.00 19.39 31 PRO B C 1
ATOM 1312 O O . PRO B 1 31 ? 1.062 9.519 0.754 1.00 19.68 31 PRO B O 1
ATOM 1316 N N . TYR B 1 32 ? 1.899 7.821 1.923 1.00 18.78 32 TYR B N 1
ATOM 1317 C CA . TYR B 1 32 ? 0.822 6.938 1.529 1.00 18.61 32 TYR B CA 1
ATOM 1318 C C . TYR B 1 32 ? 0.627 5.833 2.585 1.00 19.12 32 TYR B C 1
ATOM 1319 O O . TYR B 1 32 ? 1.500 5.591 3.389 1.00 18.67 32 TYR B O 1
ATOM 1328 N N . SER B 1 33 ? -0.572 5.303 2.615 1.00 18.14 33 SER B N 1
ATOM 1329 C CA . SER B 1 33 ? -1.007 4.345 3.650 1.00 18.02 33 SER B CA 1
ATOM 1330 C C . SER B 1 33 ? -2.138 3.506 3.084 1.00 17.95 33 SER B C 1
ATOM 1331 O O . SER B 1 33 ? -2.686 3.741 2.005 1.00 17.52 33 SER B O 1
ATOM 1334 N N . TYR B 1 34 ? -2.590 2.507 3.857 1.00 17.71 34 TYR B N 1
ATOM 1335 C CA . TYR B 1 34 ? -3.766 1.773 3.468 1.00 18.50 34 TYR B CA 1
ATOM 1336 C C . TYR B 1 34 ? -5.027 2.680 3.314 1.00 18.01 34 TYR B C 1
ATOM 1337 O O . TYR B 1 34 ? -5.679 2.616 2.252 1.00 18.82 34 TYR B O 1
ATOM 1346 N N . PRO B 1 35 ? -5.277 3.571 4.315 1.00 19.43 35 PRO B N 1
ATOM 1347 C CA . PRO B 1 35 ? -6.377 4.522 4.140 1.00 21.42 35 PRO B CA 1
ATOM 1348 C C . PRO B 1 35 ? -6.268 5.442 2.923 1.00 20.95 35 PRO B C 1
ATOM 1349 O O . PRO B 1 35 ? -7.262 5.603 2.216 1.00 20.18 35 PRO B O 1
ATOM 1353 N N . SER B 1 36 ? -5.090 5.951 2.650 1.00 19.03 36 SER B N 1
ATOM 1354 C CA . SER B 1 36 ? -4.965 6.838 1.481 1.00 20.02 36 SER B CA 1
ATOM 1355 C C . SER B 1 36 ? -4.973 6.113 0.147 1.00 21.17 36 SER B C 1
ATOM 1356 O O . SER B 1 36 ? -5.284 6.703 -0.868 1.00 20.39 36 SER B O 1
ATOM 1359 N N . ARG B 1 37 ? -4.650 4.823 0.122 1.00 19.00 37 ARG B N 1
ATOM 1360 C CA . ARG B 1 37 ? -4.731 4.080 -1.090 1.00 20.64 37 ARG B CA 1
ATOM 1361 C C . ARG B 1 37 ? -6.072 3.420 -1.379 1.00 20.49 37 ARG B C 1
ATOM 1362 O O . ARG B 1 37 ? -6.491 3.374 -2.498 1.00 22.31 37 ARG B O 1
ATOM 1370 N N . PHE B 1 38 ? -6.665 2.829 -0.341 1.00 21.45 38 PHE B N 1
ATOM 1371 C CA . PHE B 1 38 ? -7.846 2.035 -0.535 1.00 23.12 38 PHE B CA 1
ATOM 1372 C C . PHE B 1 38 ? -9.087 2.714 0.000 1.00 24.47 38 PHE B C 1
ATOM 1373 O O . PHE B 1 38 ? -10.191 2.234 -0.268 1.00 27.04 38 PHE B O 1
ATOM 1381 N N . GLU B 1 39 ? -8.923 3.757 0.770 1.00 24.28 39 GLU B N 1
ATOM 1382 C CA . GLU B 1 39 ? -10.065 4.477 1.386 1.00 25.57 39 GLU B CA 1
ATOM 1383 C C . GLU B 1 39 ? -9.932 5.913 0.943 1.00 23.94 39 GLU B C 1
ATOM 1384 O O . GLU B 1 39 ? -9.580 6.112 -0.192 1.00 23.80 39 GLU B O 1
ATOM 1390 N N . GLU B 1 40 ? -10.214 6.883 1.797 1.00 25.44 40 GLU B N 1
ATOM 1391 C CA . GLU B 1 40 ? -10.093 8.307 1.449 1.00 24.49 40 GLU B CA 1
ATOM 1392 C C . GLU B 1 40 ? -9.272 9.016 2.494 1.00 24.19 40 GLU B C 1
ATOM 1393 O O . GLU B 1 40 ? -9.387 10.245 2.702 1.00 26.16 40 GLU B O 1
ATOM 1399 N N . GLY B 1 41 ? -8.355 8.294 3.146 1.00 23.34 41 GLY B N 1
ATOM 1400 C CA . GLY B 1 41 ? -7.491 8.901 4.097 1.00 23.26 41 GLY B CA 1
ATOM 1401 C C . GLY B 1 41 ? -6.473 9.802 3.477 1.00 22.14 41 GLY B C 1
ATOM 1402 O O . GLY B 1 41 ? -6.220 9.732 2.261 1.00 22.67 41 GLY B O 1
ATOM 1403 N N . GLU B 1 42 ? -5.914 10.666 4.300 1.00 23.67 42 GLU B N 1
ATOM 1404 C CA . GLU B 1 42 ? -4.969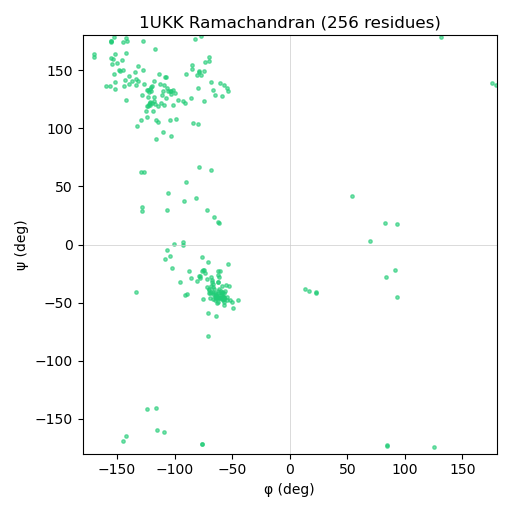 11.670 3.793 1.00 24.21 42 GLU B CA 1
ATOM 1405 C C . GLU B 1 42 ? -3.704 11.016 3.335 1.00 22.11 42 GLU B C 1
ATOM 1406 O O . GLU B 1 42 ? -3.183 10.081 4.008 1.00 23.27 42 GLU B O 1
ATOM 1412 N N . GLY B 1 43 ? -3.210 11.539 2.213 1.00 22.10 43 GLY B N 1
ATOM 1413 C CA . GLY B 1 43 ? -1.998 11.067 1.553 1.00 22.26 43 GLY B CA 1
ATOM 1414 C C . GLY B 1 43 ? -2.212 10.855 0.098 1.00 21.14 43 GLY B C 1
ATOM 1415 O O . GLY B 1 43 ? -3.302 11.025 -0.435 1.00 22.43 43 GLY B O 1
ATOM 1416 N N . THR B 1 44 ? -1.155 10.457 -0.590 1.00 19.50 44 THR B N 1
ATOM 1417 C CA . THR B 1 44 ? -1.274 10.172 -2.003 1.00 19.02 44 THR B CA 1
ATOM 1418 C C . THR B 1 44 ? -1.151 8.642 -2.159 1.00 17.65 44 THR B C 1
ATOM 1419 O O . THR B 1 44 ? -1.446 7.866 -1.194 1.00 18.17 44 THR B O 1
ATOM 1423 N N . ASN B 1 45 ? -0.858 8.176 -3.356 1.00 16.50 45 ASN B N 1
ATOM 1424 C CA . ASN B 1 45 ? -0.918 6.719 -3.621 1.00 18.00 45 ASN B CA 1
ATOM 1425 C C . ASN B 1 45 ? -0.312 6.466 -4.966 1.00 17.14 45 ASN B C 1
ATOM 1426 O O . ASN B 1 45 ? -0.127 7.421 -5.772 1.00 17.67 45 ASN B O 1
ATOM 1431 N N . PRO B 1 46 ? 0.083 5.207 -5.257 1.00 16.38 46 PRO B N 1
ATOM 1432 C CA . PRO B 1 46 ? 0.655 4.915 -6.551 1.00 16.75 46 PRO B CA 1
ATOM 1433 C C . PRO B 1 46 ? -0.231 5.325 -7.740 1.00 16.97 46 PRO B C 1
ATOM 1434 O O . PRO B 1 46 ? 0.219 5.754 -8.797 1.00 18.13 46 PRO B O 1
ATOM 1438 N N . GLU B 1 47 ? -1.536 5.196 -7.566 1.00 17.47 47 GLU B N 1
ATOM 1439 C CA . GLU B 1 47 ? -2.481 5.466 -8.650 1.00 18.81 47 GLU B CA 1
ATOM 1440 C C . GLU B 1 47 ? -2.487 6.970 -9.043 1.00 18.19 47 GLU B C 1
ATOM 1441 O O . GLU B 1 47 ? -2.622 7.300 -10.248 1.00 18.87 47 GLU B O 1
ATOM 1447 N N . GLU B 1 48 ? -2.296 7.844 -8.082 1.00 16.77 48 GLU B N 1
ATOM 1448 C CA . GLU B 1 48 ? -2.182 9.287 -8.330 1.00 17.65 48 GLU B CA 1
ATOM 1449 C C . GLU B 1 48 ? -0.947 9.602 -9.173 1.00 17.77 48 GLU B C 1
ATOM 1450 O O . GLU B 1 48 ? -1.028 10.371 -10.124 1.00 17.20 48 GLU B O 1
ATOM 1456 N N . LEU B 1 49 ? 0.177 8.957 -8.842 1.00 16.03 49 LEU B N 1
ATOM 1457 C CA . LEU B 1 49 ? 1.398 9.158 -9.611 1.00 17.56 49 LEU B CA 1
ATOM 1458 C C . LEU B 1 49 ? 1.208 8.579 -11.030 1.00 17.54 49 LEU B C 1
ATOM 1459 O O . LEU B 1 49 ? 1.672 9.159 -12.021 1.00 18.22 49 LEU B O 1
ATOM 1464 N N . ILE B 1 50 ? 0.571 7.418 -11.233 1.00 17.59 50 ILE B N 1
ATOM 1465 C CA . ILE B 1 50 ? 0.276 6.903 -12.543 1.00 18.83 50 ILE B CA 1
ATOM 1466 C C . ILE B 1 50 ? -0.642 7.885 -13.328 1.00 17.98 50 ILE B C 1
ATOM 1467 O O . ILE B 1 50 ? -0.434 8.111 -14.519 1.00 18.73 50 ILE B O 1
ATOM 1474 N N . ALA B 1 51 ? -1.669 8.375 -12.682 1.00 17.58 51 ALA B N 1
ATOM 1475 C CA . ALA B 1 51 ? -2.532 9.424 -13.285 1.00 18.26 51 ALA B CA 1
ATOM 1476 C C . ALA B 1 51 ? -1.715 10.611 -13.849 1.00 17.28 51 ALA B C 1
ATOM 1477 O O . ALA B 1 51 ? -1.875 10.986 -15.039 1.00 17.77 51 ALA B O 1
ATOM 1479 N N . ALA B 1 52 ? -0.818 11.126 -13.033 1.00 16.63 52 ALA B N 1
ATOM 1480 C CA . ALA B 1 52 ? 0.040 12.269 -13.438 1.00 17.14 52 ALA B CA 1
ATOM 1481 C C . ALA B 1 52 ? 0.904 11.923 -14.608 1.00 17.18 52 ALA B C 1
ATOM 1482 O O . ALA B 1 52 ? 1.029 12.701 -15.544 1.00 16.65 52 ALA B O 1
ATOM 1484 N N . ALA B 1 53 ? 1.497 10.728 -14.581 1.00 16.20 53 ALA B N 1
ATOM 1485 C CA . ALA B 1 53 ? 2.335 10.249 -15.695 1.00 15.88 53 ALA B CA 1
ATOM 1486 C C . ALA B 1 53 ? 1.546 10.130 -16.966 1.00 15.85 53 ALA B C 1
ATOM 1487 O O . ALA B 1 53 ? 1.970 10.498 -18.057 1.00 17.23 53 ALA B O 1
ATOM 1489 N N . HIS B 1 54 ? 0.363 9.543 -16.881 1.00 17.09 54 HIS B N 1
ATOM 1490 C CA . HIS B 1 54 ? -0.407 9.367 -18.067 1.00 17.20 54 HIS B CA 1
ATOM 1491 C C . HIS B 1 54 ? -0.927 10.682 -18.643 1.00 17.81 54 HIS B C 1
ATOM 1492 O O . HIS B 1 54 ? -0.896 10.882 -19.902 1.00 19.14 54 HIS B O 1
ATOM 1499 N N . ALA B 1 55 ? -1.367 11.556 -17.747 1.00 16.56 55 ALA B N 1
ATOM 1500 C CA . ALA B 1 55 ? -1.823 12.870 -18.166 1.00 16.52 55 ALA B CA 1
ATOM 1501 C C . ALA B 1 55 ? -0.650 13.555 -18.889 1.00 17.33 55 ALA B C 1
ATOM 1502 O O . ALA B 1 55 ? -0.850 14.213 -19.914 1.00 17.75 55 ALA B O 1
ATOM 1504 N N . GLY B 1 56 ? 0.560 13.414 -18.338 1.00 17.26 56 GLY B N 1
ATOM 1505 C CA . GLY B 1 56 ? 1.691 14.132 -18.917 1.00 18.19 56 GLY B CA 1
ATOM 1506 C C . GLY B 1 56 ? 2.126 13.579 -20.224 1.00 16.66 56 GLY B C 1
ATOM 1507 O O . GLY B 1 56 ? 2.439 14.351 -21.182 1.00 15.76 56 GLY B O 1
ATOM 1516 N N . PHE B 1 58 ? 0.083 12.066 -22.336 1.00 17.93 58 PHE B N 1
ATOM 1517 C CA . PHE B 1 58 ? -0.913 12.264 -23.367 1.00 17.55 58 PHE B CA 1
ATOM 1518 C C . PHE B 1 58 ? -0.880 13.725 -23.824 1.00 16.45 58 PHE B C 1
ATOM 1519 O O . PHE B 1 58 ? -1.002 14.027 -25.046 1.00 18.45 58 PHE B O 1
ATOM 1527 N N . SER B 1 59 ? -0.678 14.638 -22.914 1.00 16.23 59 SER B N 1
ATOM 1528 C CA . SER B 1 59 ? -0.676 16.067 -23.279 1.00 16.09 59 SER B CA 1
ATOM 1529 C C . SER B 1 59 ? 0.437 16.361 -24.250 1.00 16.79 59 SER B C 1
ATOM 1530 O O . SER B 1 59 ? 0.253 17.065 -25.176 1.00 17.86 59 SER B O 1
ATOM 1544 N N . ALA B 1 61 ? 2.043 14.038 -26.154 1.00 16.54 61 ALA B N 1
ATOM 1545 C CA . ALA B 1 61 ? 1.872 13.252 -27.353 1.00 17.84 61 ALA B CA 1
ATOM 1546 C C . ALA B 1 61 ? 0.844 13.935 -28.281 1.00 15.84 61 ALA B C 1
ATOM 1547 O O . ALA B 1 61 ? 1.021 13.961 -29.525 1.00 18.31 61 ALA B O 1
ATOM 1549 N N . LEU B 1 62 ? -0.236 14.440 -27.701 1.00 15.30 62 LEU B N 1
ATOM 1550 C CA . LEU B 1 62 ? -1.275 15.164 -28.466 1.00 15.94 62 LEU B CA 1
ATOM 1551 C C . LEU B 1 62 ? -0.658 16.423 -29.089 1.00 16.04 62 LEU B C 1
ATOM 1552 O O . LEU B 1 62 ? -0.859 16.693 -30.260 1.00 16.03 62 LEU B O 1
ATOM 1557 N N . ALA B 1 63 ? 0.105 17.166 -28.303 1.00 15.75 63 ALA B N 1
ATOM 1558 C CA . ALA B 1 63 ? 0.799 18.359 -28.834 1.00 15.89 63 ALA B CA 1
ATOM 1559 C C . ALA B 1 63 ? 1.724 17.977 -30.002 1.00 15.59 63 ALA B C 1
ATOM 1560 O O . ALA B 1 63 ? 1.740 18.622 -31.066 1.00 16.39 63 ALA B O 1
ATOM 1562 N N . ALA B 1 64 ? 2.476 16.905 -29.841 1.00 14.51 64 ALA B N 1
ATOM 1563 C CA . ALA B 1 64 ? 3.348 16.431 -30.944 1.00 16.41 64 ALA B CA 1
ATOM 1564 C C . ALA B 1 64 ? 2.576 16.101 -32.243 1.00 17.14 64 ALA B C 1
ATOM 1565 O O . ALA B 1 64 ? 2.955 16.512 -33.356 1.00 17.56 64 ALA B O 1
ATOM 1567 N N A SER B 1 65 ? 1.494 15.348 -32.129 0.50 16.85 65 SER B N 1
ATOM 1568 N N B SER B 1 65 ? 1.496 15.341 -32.081 0.50 16.54 65 SER B N 1
ATOM 1569 C CA A SER B 1 65 ? 0.666 15.012 -33.274 0.50 17.88 65 SER B CA 1
ATOM 1570 C CA B SER B 1 65 ? 0.594 14.920 -33.142 0.50 17.08 65 SER B CA 1
ATOM 1571 C C A SER B 1 65 ? 0.060 16.242 -33.952 0.50 17.80 65 SER B C 1
ATOM 1572 C C B SER B 1 65 ? -0.088 16.081 -33.904 0.50 17.49 65 SER B C 1
ATOM 1573 O O A SER B 1 65 ? 0.132 16.421 -35.159 0.50 17.93 65 SER B O 1
ATOM 1574 O O B SER B 1 65 ? -0.234 16.001 -35.138 0.50 17.03 65 SER B O 1
ATOM 1579 N N . LEU B 1 66 ? -0.509 17.101 -33.143 1.00 17.47 66 LEU B N 1
ATOM 1580 C CA . LEU B 1 66 ? -1.078 18.378 -33.679 1.00 16.36 66 LEU B CA 1
ATOM 1581 C C . LEU B 1 66 ? -0.004 19.146 -34.443 1.00 16.74 66 LEU B C 1
ATOM 1582 O O . LEU B 1 66 ? -0.246 19.615 -35.546 1.00 19.31 66 LEU B O 1
ATOM 1587 N N . GLU B 1 67 ? 1.189 19.222 -33.871 1.00 16.97 67 GLU B N 1
ATOM 1588 C CA . GLU B 1 67 ? 2.270 19.933 -34.556 1.00 16.97 67 GLU B CA 1
ATOM 1589 C C . GLU B 1 67 ? 2.618 19.294 -35.882 1.00 17.04 67 GLU B C 1
ATOM 1590 O O . GLU B 1 67 ? 2.940 19.991 -36.857 1.00 19.20 67 GLU B O 1
ATOM 1596 N N . ARG B 1 68 ? 2.641 17.965 -35.958 1.00 17.31 68 ARG B N 1
ATOM 1597 C CA . ARG B 1 68 ? 2.879 17.219 -37.226 1.00 18.49 68 ARG B CA 1
ATOM 1598 C C . ARG B 1 68 ? 1.866 17.487 -38.309 1.00 19.84 68 ARG B C 1
ATOM 1599 O O . ARG B 1 68 ? 2.158 17.291 -39.480 1.00 21.56 68 ARG B O 1
ATOM 1607 N N . GLU B 1 69 ? 0.679 17.933 -37.917 1.00 19.48 69 GLU B N 1
ATOM 1608 C CA . GLU B 1 69 ? -0.389 18.312 -38.835 1.00 21.13 69 GLU B CA 1
ATOM 1609 C C . GLU B 1 69 ? -0.346 19.826 -39.170 1.00 21.25 69 GLU B C 1
ATOM 1610 O O . GLU B 1 69 ? -1.143 20.321 -39.958 1.00 22.85 69 GLU B O 1
ATOM 1616 N N . GLY B 1 70 ? 0.637 20.512 -38.635 1.00 19.03 70 GLY B N 1
ATOM 1617 C CA . GLY B 1 70 ? 0.841 21.941 -38.815 1.00 18.90 70 GLY B CA 1
ATOM 1618 C C . GLY B 1 70 ? 0.038 22.842 -37.913 1.00 17.56 70 GLY B C 1
ATOM 1619 O O . GLY B 1 70 ? -0.030 24.078 -38.093 1.00 20.14 70 GLY B O 1
ATOM 1620 N N . PHE B 1 71 ? -0.446 22.237 -36.828 1.00 16.27 71 PHE B N 1
ATOM 1621 C CA . PHE B 1 71 ? -1.227 22.920 -35.797 1.00 18.87 71 PHE B CA 1
ATOM 1622 C C . PHE B 1 71 ? -0.664 22.735 -34.366 1.00 18.48 71 PHE B C 1
ATOM 1623 O O . PHE B 1 71 ? -1.371 22.208 -33.481 1.00 17.27 71 PHE B O 1
ATOM 1631 N N . PRO B 1 72 ? 0.558 23.198 -34.102 1.00 18.27 72 PRO B N 1
ATOM 1632 C CA . PRO B 1 72 ? 1.111 23.192 -32.713 1.00 19.68 72 PRO B CA 1
ATOM 1633 C C . PRO B 1 72 ? 0.146 23.907 -31.761 1.00 19.84 72 PRO B C 1
ATOM 1634 O O . PRO B 1 72 ? -0.363 25.040 -32.035 1.00 19.87 72 PRO B O 1
ATOM 1638 N N . PRO B 1 73 ? -0.135 23.291 -30.627 1.00 18.35 73 PRO B N 1
ATOM 1639 C CA . PRO B 1 73 ? -1.107 23.887 -29.718 1.00 18.40 73 PRO B CA 1
ATOM 1640 C C . PRO B 1 73 ? -0.549 25.010 -28.896 1.00 19.48 73 PRO B C 1
ATOM 1641 O O . PRO B 1 73 ? 0.626 25.025 -28.504 1.00 18.49 73 PRO B O 1
ATOM 1645 N N . LYS B 1 74 ? -1.427 25.979 -28.571 1.00 19.88 74 LYS B N 1
ATOM 1646 C CA . LYS B 1 74 ? -1.133 26.882 -27.545 1.00 21.88 74 LYS B CA 1
ATOM 1647 C C . LYS B 1 74 ? -1.084 26.198 -26.166 1.00 21.12 74 LYS B C 1
ATOM 1648 O O . LYS B 1 74 ? -0.143 26.422 -25.407 1.00 23.17 74 LYS B O 1
ATOM 1654 N N . ARG B 1 75 ? -2.071 25.382 -25.873 1.00 20.05 75 ARG B N 1
ATOM 1655 C CA . ARG B 1 75 ? -2.196 24.738 -24.582 1.00 18.74 75 ARG B CA 1
ATOM 1656 C C . ARG B 1 75 ? -2.943 23.402 -24.760 1.00 18.37 75 ARG B C 1
ATOM 1657 O O . ARG B 1 75 ? -3.973 23.334 -25.467 1.00 18.92 75 ARG B O 1
ATOM 1665 N N . VAL B 1 76 ? -2.422 22.344 -24.139 1.00 18.91 76 VAL B N 1
ATOM 1666 C CA . VAL B 1 76 ? -3.137 21.032 -24.024 1.00 17.59 76 VAL B CA 1
ATOM 1667 C C . VAL B 1 76 ? -3.231 20.749 -22.503 1.00 18.75 76 VAL B C 1
ATOM 1668 O O . VAL B 1 76 ? -2.204 20.556 -21.839 1.00 21.21 76 VAL B O 1
ATOM 1672 N N A SER B 1 77 ? -4.448 20.708 -21.959 0.50 18.47 77 SER B N 1
ATOM 1673 N N B SER B 1 77 ? -4.449 20.780 -21.959 0.50 17.47 77 SER B N 1
ATOM 1674 C CA A SER B 1 77 ? -4.656 20.410 -20.561 0.50 18.68 77 SER B CA 1
ATOM 1675 C CA B SER B 1 77 ? -4.697 20.405 -20.589 0.50 16.68 77 SER B CA 1
ATOM 1676 C C A SER B 1 77 ? -5.477 19.139 -20.337 0.50 17.74 77 SER B C 1
ATOM 1677 C C B SER B 1 77 ? -5.398 19.029 -20.511 0.50 16.56 77 SER B C 1
ATOM 1678 O O A SER B 1 77 ? -6.688 19.080 -20.716 0.50 18.34 77 SER B O 1
ATOM 1679 O O B SER B 1 77 ? -6.384 18.717 -21.241 0.50 15.96 77 SER B O 1
ATOM 1684 N N . THR B 1 78 ? -4.857 18.143 -19.692 1.00 17.55 78 THR B N 1
ATOM 1685 C CA . THR B 1 78 ? -5.448 16.780 -19.571 1.00 16.98 78 THR B CA 1
ATOM 1686 C C . THR B 1 78 ? -5.588 16.403 -18.105 1.00 20.26 78 THR B C 1
ATOM 1687 O O . THR B 1 78 ? -4.636 16.557 -17.300 1.00 21.19 78 THR B O 1
ATOM 1691 N N . GLU B 1 79 ? -6.770 15.930 -17.760 1.00 18.56 79 GLU B N 1
ATOM 1692 C CA . GLU B 1 79 ? -7.026 15.324 -16.447 1.00 20.21 79 GLU B CA 1
ATOM 1693 C C . GLU B 1 79 ? -7.081 13.824 -16.674 1.00 18.33 79 GLU B C 1
ATOM 1694 O O . GLU B 1 79 ? -7.750 13.355 -17.595 1.00 20.07 79 GLU B O 1
ATOM 1700 N N . ALA B 1 80 ? -6.376 13.052 -15.842 1.00 17.86 80 ALA B N 1
ATOM 1701 C CA . ALA B 1 80 ? -6.480 11.621 -15.853 1.00 17.95 80 ALA B CA 1
ATOM 1702 C C . ALA B 1 80 ? -7.125 11.111 -14.571 1.00 17.98 80 ALA B C 1
ATOM 1703 O O . ALA B 1 80 ? -6.764 11.543 -13.489 1.00 19.14 80 ALA B O 1
ATOM 1705 N N . ARG B 1 81 ? -8.016 10.136 -14.695 1.00 20.37 81 ARG B N 1
ATOM 1706 C CA . ARG B 1 81 ? -8.750 9.518 -13.575 1.00 21.98 81 ARG B CA 1
ATOM 1707 C C . ARG B 1 81 ? -8.474 7.994 -13.676 1.00 22.16 81 ARG B C 1
ATOM 1708 O O . ARG B 1 81 ? -8.784 7.405 -14.686 1.00 23.34 81 ARG B O 1
ATOM 1716 N N . VAL B 1 82 ? -7.777 7.433 -12.684 1.00 22.10 82 VAL B N 1
ATOM 1717 C CA . VAL B 1 82 ? -7.396 6.052 -12.542 1.00 23.71 82 VAL B CA 1
ATOM 1718 C C . VAL B 1 82 ? -8.342 5.372 -11.548 1.00 24.55 82 VAL B C 1
ATOM 1719 O O . VAL B 1 82 ? -8.452 5.767 -10.422 1.00 25.94 82 VAL B O 1
ATOM 1723 N N . HIS B 1 83 ? -9.039 4.349 -12.026 1.00 26.62 83 HIS B N 1
ATOM 1724 C CA . HIS B 1 83 ? -9.985 3.623 -11.187 1.00 28.53 83 HIS B CA 1
ATOM 1725 C C . HIS B 1 83 ? -9.296 2.376 -10.646 1.00 29.44 83 HIS B C 1
ATOM 1726 O O . HIS B 1 83 ? -8.771 1.557 -11.420 1.00 28.65 83 HIS B O 1
ATOM 1733 N N . LEU B 1 84 ? -9.298 2.269 -9.325 1.00 31.45 84 LEU B N 1
ATOM 1734 C CA . LEU B 1 84 ? -8.779 1.114 -8.615 1.00 32.37 84 LEU B CA 1
ATOM 1735 C C . LEU B 1 84 ? -9.936 0.380 -8.007 1.00 34.37 84 LEU B C 1
ATOM 1736 O O . LEU B 1 84 ? -10.747 0.954 -7.287 1.00 33.49 84 LEU B O 1
ATOM 1741 N N . GLU B 1 85 ? -9.960 -0.915 -8.202 1.00 37.25 85 GLU B N 1
ATOM 1742 C CA . GLU B 1 85 ? -10.981 -1.704 -7.552 1.00 41.38 85 GLU B CA 1
ATOM 1743 C C . GLU B 1 85 ? -10.309 -2.903 -6.945 1.00 44.16 85 GLU B C 1
ATOM 1744 O O . GLU B 1 85 ? -9.414 -3.465 -7.568 1.00 44.20 85 GLU B O 1
ATOM 1750 N N . VAL B 1 86 ? -10.702 -3.249 -5.715 1.00 48.23 86 VAL B N 1
ATOM 1751 C CA . VAL B 1 86 ? -10.371 -4.553 -5.133 1.00 51.34 86 VAL B CA 1
ATOM 1752 C C . VAL B 1 86 ? -11.339 -5.596 -5.713 1.00 53.57 86 VAL B C 1
ATOM 1753 O O . VAL B 1 86 ? -12.204 -6.117 -5.011 1.00 54.83 86 VAL B O 1
ATOM 1757 N N . VAL B 1 87 ? -11.195 -5.839 -7.021 1.00 56.02 87 VAL B N 1
ATOM 1758 C CA . VAL B 1 87 ? -11.890 -6.899 -7.762 1.00 57.47 87 VAL B CA 1
ATOM 1759 C C . VAL B 1 87 ? -10.947 -7.458 -8.859 1.00 58.23 87 VAL B C 1
ATOM 1760 O O . VAL B 1 87 ? -10.083 -6.725 -9.355 1.00 59.30 87 VAL B O 1
ATOM 1764 N N . ASP B 1 88 ? -11.078 -8.734 -9.237 1.00 58.84 88 ASP B N 1
ATOM 1765 C CA . ASP B 1 88 ? -12.100 -9.645 -8.700 1.00 59.19 88 ASP B CA 1
ATOM 1766 C C . ASP B 1 88 ? -11.493 -10.612 -7.672 1.00 58.61 88 ASP B C 1
ATOM 1767 O O . ASP B 1 88 ? -10.980 -11.696 -8.027 1.00 58.16 88 ASP B O 1
ATOM 1772 N N . GLY B 1 89 ? -11.579 -10.200 -6.401 1.00 57.55 89 GLY B N 1
ATOM 1773 C CA . GLY B 1 89 ? -10.665 -10.637 -5.360 1.00 57.00 89 GLY B CA 1
ATOM 1774 C C . GLY B 1 89 ? -9.472 -9.671 -5.181 1.00 56.07 89 GLY B C 1
ATOM 1775 O O . GLY B 1 89 ? -9.113 -9.313 -4.057 1.00 56.55 89 GLY B O 1
ATOM 1776 N N . LYS B 1 90 ? -8.863 -9.237 -6.286 1.00 54.39 90 LYS B N 1
ATOM 1777 C CA . LYS B 1 90 ? -7.576 -8.530 -6.235 1.00 52.82 90 LYS B CA 1
ATOM 1778 C C . LYS B 1 90 ? -7.656 -7.063 -6.684 1.00 50.81 90 LYS B C 1
ATOM 1779 O O . LYS B 1 90 ? -8.402 -6.725 -7.622 1.00 49.76 90 LYS B O 1
ATOM 1785 N N . PRO B 1 91 ? -6.831 -6.215 -6.069 1.00 48.43 91 PRO B N 1
ATOM 1786 C CA . PRO B 1 91 ? -6.758 -4.804 -6.473 1.00 46.52 91 PRO B CA 1
ATOM 1787 C C . PRO B 1 91 ? -6.224 -4.701 -7.903 1.00 43.92 91 PRO B C 1
ATOM 1788 O O . PRO B 1 91 ? -5.163 -5.270 -8.199 1.00 42.92 91 PRO B O 1
ATOM 1792 N N . THR B 1 92 ? -6.953 -3.969 -8.741 1.00 40.75 92 THR B N 1
ATOM 1793 C CA . THR B 1 92 ? -6.714 -3.885 -10.169 1.00 39.03 92 THR B CA 1
ATOM 1794 C C . THR B 1 92 ? -7.005 -2.491 -10.679 1.00 36.75 92 THR B C 1
ATOM 1795 O O . THR B 1 92 ? -8.026 -1.914 -10.316 1.00 36.78 92 THR B O 1
ATOM 1799 N N . LEU B 1 93 ? -6.137 -1.953 -11.530 1.00 34.52 93 LEU B N 1
ATOM 1800 C CA . LEU B 1 93 ? -6.485 -0.741 -12.273 1.00 34.20 93 LEU B CA 1
ATOM 1801 C C . LEU B 1 93 ? -7.354 -1.149 -13.450 1.00 34.38 93 LEU B C 1
ATOM 1802 O O . LEU B 1 93 ? -6.878 -1.705 -14.446 1.00 35.39 93 LEU B O 1
ATOM 1807 N N . THR B 1 94 ? -8.639 -0.903 -13.305 1.00 32.75 94 THR B N 1
ATOM 1808 C CA . THR B 1 94 ? -9.641 -1.310 -14.276 1.00 33.91 94 THR B CA 1
ATOM 1809 C C . THR B 1 94 ? -9.889 -0.380 -15.423 1.00 33.85 94 THR B C 1
ATOM 1810 O O . THR B 1 94 ? -10.305 -0.823 -16.487 1.00 35.50 94 THR B O 1
ATOM 1814 N N . ARG B 1 95 ? -9.681 0.905 -15.213 1.00 32.32 95 ARG B N 1
ATOM 1815 C CA . ARG B 1 95 ? -10.145 1.905 -16.154 1.00 31.89 95 ARG B CA 1
ATOM 1816 C C . ARG B 1 95 ? -9.345 3.193 -15.936 1.00 29.45 95 ARG B C 1
ATOM 1817 O O . ARG B 1 95 ? -9.061 3.602 -14.758 1.00 27.91 95 ARG B O 1
ATOM 1825 N N . ILE B 1 96 ? -8.923 3.812 -17.041 1.00 27.97 96 ILE B N 1
ATOM 1826 C CA . ILE B 1 96 ? -8.412 5.192 -16.979 1.00 27.46 96 ILE B CA 1
ATOM 1827 C C . ILE B 1 96 ? -9.213 6.098 -17.881 1.00 25.92 96 ILE B C 1
ATOM 1828 O O . ILE B 1 96 ? -9.435 5.765 -19.053 1.00 28.21 96 ILE B O 1
ATOM 1833 N N . GLU B 1 97 ? -9.643 7.235 -17.371 1.00 24.39 97 GLU B N 1
ATOM 1834 C CA . GLU B 1 97 ? -10.284 8.255 -18.207 1.00 22.94 97 GLU B CA 1
ATOM 1835 C C . GLU B 1 97 ? -9.316 9.419 -18.439 1.00 21.65 97 GLU B C 1
ATOM 1836 O O . GLU B 1 97 ? -8.687 9.895 -17.490 1.00 21.37 97 GLU B O 1
ATOM 1842 N N . LEU B 1 98 ? -9.191 9.836 -19.709 1.00 20.62 98 LEU B N 1
ATOM 1843 C CA . LEU B 1 98 ? -8.474 11.068 -20.034 1.00 20.34 98 LEU B CA 1
ATOM 1844 C C . LEU B 1 98 ? -9.467 12.102 -20.518 1.00 20.78 98 LEU B C 1
ATOM 1845 O O . LEU B 1 98 ? -10.282 11.805 -21.413 1.00 24.36 98 LEU B O 1
ATOM 1850 N N . LEU B 1 99 ? -9.420 13.275 -19.929 1.00 19.91 99 LEU B N 1
ATOM 1851 C CA . LEU B 1 99 ? -10.320 14.375 -20.249 1.00 21.41 99 LEU B CA 1
ATOM 1852 C C . LEU B 1 99 ? -9.417 15.565 -20.631 1.00 20.77 99 LEU B C 1
ATOM 1853 O O . LEU B 1 99 ? -8.694 16.118 -19.783 1.00 18.99 99 LEU B O 1
ATOM 1858 N N . THR B 1 100 ? -9.445 15.887 -21.909 1.00 20.51 100 THR B N 1
ATOM 1859 C CA . THR B 1 100 ? -8.544 16.892 -22.480 1.00 21.12 100 THR B CA 1
ATOM 1860 C C . THR B 1 100 ? -9.288 18.101 -23.057 1.00 21.27 100 THR B C 1
ATOM 1861 O O . THR B 1 100 ? -10.349 17.953 -23.690 1.00 22.39 100 THR B O 1
ATOM 1865 N N . GLU B 1 101 ? -8.722 19.256 -22.840 1.00 20.23 101 GLU B N 1
ATOM 1866 C CA . GLU B 1 101 ? -9.161 20.544 -23.407 1.00 21.63 101 GLU B CA 1
ATOM 1867 C C . GLU B 1 101 ? -7.938 21.185 -24.038 1.00 20.90 101 GLU B C 1
ATOM 1868 O O . GLU B 1 101 ? -6.913 21.277 -23.373 1.00 21.98 101 GLU B O 1
ATOM 1874 N N . ALA B 1 102 ? -8.021 21.613 -25.293 1.00 19.78 102 ALA B N 1
ATOM 1875 C CA . ALA B 1 102 ? -6.863 22.172 -25.979 1.00 18.94 102 ALA B CA 1
ATOM 1876 C C . ALA B 1 102 ? -7.232 23.489 -26.656 1.00 21.21 102 ALA B C 1
ATOM 1877 O O . ALA B 1 102 ? -8.323 23.550 -27.257 1.00 22.71 102 ALA B O 1
ATOM 1879 N N . GLU B 1 103 ? -6.314 24.457 -26.605 1.00 19.96 103 GLU B N 1
ATOM 1880 C CA . GLU B 1 103 ? -6.359 25.705 -27.383 1.00 20.64 103 GLU B CA 1
ATOM 1881 C C . GLU B 1 103 ? -5.432 25.492 -28.594 1.00 18.93 103 GLU B C 1
ATOM 1882 O O . GLU B 1 103 ? -4.220 25.320 -28.430 1.00 18.98 103 GLU B O 1
ATOM 1888 N N . VAL B 1 104 ? -6.004 25.344 -29.758 1.00 19.96 104 VAL B N 1
ATOM 1889 C CA . VAL B 1 104 ? -5.207 25.093 -30.965 1.00 19.59 104 VAL B CA 1
ATOM 1890 C C . VAL B 1 104 ? -5.574 26.035 -32.078 1.00 21.55 104 VAL B C 1
ATOM 1891 O O . VAL B 1 104 ? -6.614 25.823 -32.744 1.00 23.06 104 VAL B O 1
ATOM 1895 N N . PRO B 1 105 ? -4.689 26.993 -32.366 1.00 24.65 105 PRO B N 1
ATOM 1896 C CA . PRO B 1 105 ? -4.919 27.987 -33.425 1.00 26.19 105 PRO B CA 1
ATOM 1897 C C . PRO B 1 105 ? -5.117 27.335 -34.761 1.00 25.95 105 PRO B C 1
ATOM 1898 O O . PRO B 1 105 ? -4.311 26.457 -35.128 1.00 27.01 105 PRO B O 1
ATOM 1902 N N . GLY B 1 106 ? -6.204 27.687 -35.445 1.00 25.66 106 GLY B N 1
ATOM 1903 C CA . GLY B 1 106 ? -6.423 27.318 -36.841 1.00 25.56 106 GLY B CA 1
ATOM 1904 C C . GLY B 1 106 ? -7.170 26.030 -37.156 1.00 24.29 106 GLY B C 1
ATOM 1905 O O . GLY B 1 106 ? -7.664 25.824 -38.287 1.00 25.09 106 GLY B O 1
ATOM 1906 N N . ILE B 1 107 ? -7.198 25.102 -36.210 1.00 22.11 107 ILE B N 1
ATOM 1907 C CA . ILE B 1 107 ? -7.718 23.787 -36.496 1.00 20.25 107 ILE B CA 1
ATOM 1908 C C . ILE B 1 107 ? -9.235 23.740 -36.352 1.00 21.01 107 ILE B C 1
ATOM 1909 O O . ILE B 1 107 ? -9.830 24.469 -35.553 1.00 23.15 107 ILE B O 1
ATOM 1914 N N . SER B 1 108 ? -9.826 22.862 -37.109 1.00 21.76 108 SER B N 1
ATOM 1915 C CA . SER B 1 108 ? -11.274 22.559 -36.976 1.00 22.07 108 SER B CA 1
ATOM 1916 C C . SER B 1 108 ? -11.468 21.515 -35.877 1.00 21.54 108 SER B C 1
ATOM 1917 O O . SER B 1 108 ? -10.583 20.712 -35.568 1.00 21.74 108 SER B O 1
ATOM 1920 N N . SER B 1 109 ? -12.639 21.510 -35.271 1.00 22.34 109 SER B N 1
ATOM 1921 C CA . SER B 1 109 ? -12.968 20.571 -34.216 1.00 22.18 109 SER B CA 1
ATOM 1922 C C . SER B 1 109 ? -12.856 19.119 -34.638 1.00 23.51 109 SER B C 1
ATOM 1923 O O . SER B 1 109 ? -12.309 18.317 -33.904 1.00 22.72 109 SER B O 1
ATOM 1926 N N . GLU B 1 110 ? -13.369 18.760 -35.816 1.00 22.99 110 GLU B N 1
ATOM 1927 C CA . GLU B 1 110 ? -13.399 17.382 -36.268 1.00 24.55 110 GLU B CA 1
ATOM 1928 C C . GLU B 1 110 ? -11.962 16.898 -36.489 1.00 23.43 110 GLU B C 1
ATOM 1929 O O . GLU B 1 110 ? -11.653 15.776 -36.167 1.00 25.83 110 GLU B O 1
ATOM 1935 N N . LYS B 1 111 ? -11.110 17.771 -37.013 1.00 23.56 111 LYS B N 1
ATOM 1936 C CA . LYS B 1 111 ? -9.719 17.370 -37.269 1.00 24.27 111 LYS B CA 1
ATOM 1937 C C . LYS B 1 111 ? -9.016 17.175 -35.940 1.00 23.61 111 LYS B C 1
ATOM 1938 O O . LYS B 1 111 ? -8.280 16.216 -35.748 1.00 22.29 111 LYS B O 1
ATOM 1947 N N . PHE B 1 112 ? -9.205 18.121 -35.035 1.00 20.97 112 PHE B N 1
ATOM 1948 C CA . PHE B 1 112 ? -8.639 17.991 -33.670 1.00 20.05 112 PHE B CA 1
ATOM 1949 C C . PHE B 1 112 ? -9.026 16.639 -33.054 1.00 20.61 112 PHE B C 1
ATOM 1950 O O . PHE B 1 112 ? -8.196 15.930 -32.478 1.00 20.94 112 PHE B O 1
ATOM 1958 N N . LEU B 1 113 ? -10.320 16.305 -33.150 1.00 20.37 113 LEU B N 1
ATOM 1959 C CA . LEU B 1 113 ? -10.830 15.147 -32.447 1.00 20.64 113 LEU B CA 1
ATOM 1960 C C . LEU B 1 113 ? -10.250 13.899 -33.071 1.00 21.07 113 LEU B C 1
ATOM 1961 O O . LEU B 1 113 ? -9.940 12.955 -32.329 1.00 23.27 113 LEU B O 1
ATOM 1966 N N . GLU B 1 114 ? -10.064 13.892 -34.400 1.00 23.23 114 GLU B N 1
ATOM 1967 C CA . GLU B 1 114 ? -9.486 12.733 -35.095 1.00 25.57 114 GLU B CA 1
ATOM 1968 C C . GLU B 1 114 ? -8.084 12.559 -34.568 1.00 24.56 114 GLU B C 1
ATOM 1969 O O . GLU B 1 114 ? -7.670 11.462 -34.151 1.00 26.05 114 GLU B O 1
ATOM 1975 N N . ILE B 1 115 ? -7.337 13.645 -34.577 1.00 22.83 115 ILE B N 1
ATOM 1976 C CA . ILE B 1 115 ? -5.937 13.587 -34.076 1.00 21.98 115 ILE B CA 1
ATOM 1977 C C . ILE B 1 115 ? -5.848 13.108 -32.659 1.00 23.32 115 ILE B C 1
ATOM 1978 O O . ILE B 1 115 ? -4.988 12.268 -32.368 1.00 25.11 115 ILE B O 1
ATOM 1983 N N . ALA B 1 116 ? -6.678 13.638 -31.746 1.00 22.89 116 ALA B N 1
ATOM 1984 C CA . ALA B 1 116 ? -6.682 13.261 -30.351 1.00 23.86 116 ALA B CA 1
ATOM 1985 C C . ALA B 1 116 ? -6.962 11.783 -30.155 1.00 26.02 116 ALA B C 1
ATOM 1986 O O . ALA B 1 116 ? -6.340 11.158 -29.311 1.00 25.57 116 ALA B O 1
ATOM 1988 N N . GLU B 1 117 ? -7.887 11.236 -30.923 1.00 28.26 117 GLU B N 1
ATOM 1989 C CA . GLU B 1 117 ? -8.262 9.815 -30.707 1.00 32.55 117 GLU B CA 1
ATOM 1990 C C . GLU B 1 117 ? -7.118 8.922 -31.183 1.00 34.19 117 GLU B C 1
ATOM 1991 O O . GLU B 1 117 ? -6.795 7.945 -30.543 1.00 35.41 117 GLU B O 1
ATOM 1997 N N . ALA B 1 118 ? -6.459 9.313 -32.260 1.00 36.16 118 ALA B N 1
ATOM 1998 C CA . ALA B 1 118 ? -5.270 8.607 -32.767 1.00 36.99 118 ALA B CA 1
ATO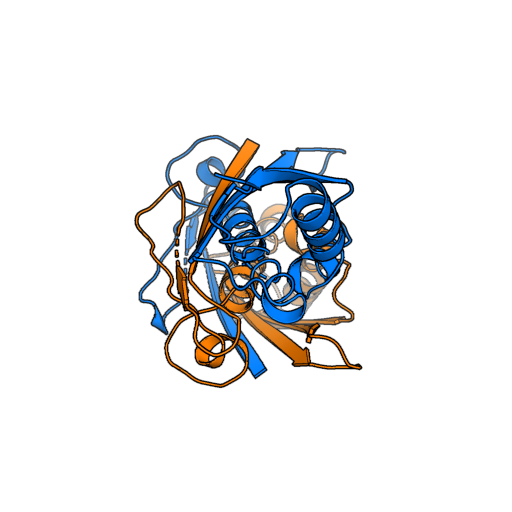M 1999 C C . ALA B 1 118 ? -4.052 8.715 -31.870 1.00 38.55 118 ALA B C 1
ATOM 2000 O O . ALA B 1 118 ? -3.199 7.820 -31.858 1.00 40.26 118 ALA B O 1
ATOM 2002 N N . ALA B 1 119 ? -3.954 9.797 -31.102 1.00 38.71 119 ALA B N 1
ATOM 2003 C CA . ALA B 1 119 ? -2.816 10.020 -30.240 1.00 40.22 119 ALA B CA 1
ATOM 2004 C C . ALA B 1 119 ? -2.879 9.159 -28.988 1.00 41.39 119 ALA B C 1
ATOM 2005 O O . ALA B 1 119 ? -1.847 8.895 -28.368 1.00 42.48 119 ALA B O 1
ATOM 2007 N N . LYS B 1 120 ? -4.076 8.724 -28.614 1.00 43.27 120 LYS B N 1
ATOM 2008 C CA . LYS B 1 120 ? -4.275 8.105 -27.316 1.00 46.23 120 LYS B CA 1
ATOM 2009 C C . LYS B 1 120 ? -3.665 6.713 -27.234 1.00 48.51 120 LYS B C 1
ATOM 2010 O O . LYS B 1 120 ? -3.271 6.277 -26.147 1.00 49.00 120 LYS B O 1
ATOM 2016 N N . GLU B 1 121 ? -3.602 6.022 -28.370 1.00 50.97 121 GLU B N 1
ATOM 2017 C CA . GLU B 1 121 ? -2.802 4.791 -28.469 1.00 53.17 121 GLU B CA 1
ATOM 2018 C C . GLU B 1 121 ? -1.286 5.055 -28.440 1.00 54.21 121 GLU B C 1
ATOM 2019 O O . GLU B 1 121 ? -0.656 4.886 -27.390 1.00 55.00 121 GLU B O 1
ATOM 2025 N N . GLY B 1 122 ? -0.714 5.490 -29.566 1.00 54.87 122 GLY B N 1
ATOM 2026 C CA . GLY B 1 122 ? 0.713 5.328 -29.833 1.00 54.99 122 GLY B CA 1
ATOM 2027 C C . GLY B 1 122 ? 1.759 6.095 -29.031 1.00 55.03 122 GLY B C 1
ATOM 2028 O O . GLY B 1 122 ? 2.496 6.872 -29.625 1.00 56.17 122 GLY B O 1
ATOM 2029 N N . CYS B 1 123 ? 1.867 5.854 -27.719 1.00 54.70 123 CYS B N 1
ATOM 2030 C CA . CYS B 1 123 ? 2.946 6.447 -26.903 1.00 54.39 123 CYS B CA 1
ATOM 2031 C C . CYS B 1 123 ? 3.320 5.675 -25.607 1.00 51.97 123 CYS B C 1
ATOM 2032 O O . CYS B 1 123 ? 2.565 4.823 -25.149 1.00 52.21 123 CYS B O 1
ATOM 2035 N N . PRO B 1 124 ? 4.513 5.937 -25.069 1.00 49.64 124 PRO B N 1
ATOM 2036 C CA . PRO B 1 124 ? 5.184 4.981 -24.166 1.00 47.76 124 PRO B CA 1
ATOM 2037 C C . PRO B 1 124 ? 4.402 4.551 -22.908 1.00 46.15 124 PRO B C 1
ATOM 2038 O O . PRO B 1 124 ? 4.342 3.342 -22.625 1.00 44.40 124 PRO B O 1
ATOM 2042 N N . VAL B 1 125 ? 3.866 5.515 -22.155 1.00 43.96 125 VAL B N 1
ATOM 2043 C CA . VAL B 1 125 ? 3.077 5.200 -20.947 1.00 42.40 125 VAL B CA 1
ATOM 2044 C C . VAL B 1 125 ? 1.777 4.457 -21.282 1.00 41.63 125 VAL B C 1
ATOM 2045 O O . VAL B 1 125 ? 1.477 3.439 -20.665 1.00 39.87 125 VAL B O 1
ATOM 2049 N N . SER B 1 126 ? 1.024 4.953 -22.261 1.00 41.91 126 SER B N 1
ATOM 2050 C CA . SER B 1 126 ? -0.226 4.321 -22.684 1.00 42.74 126 SER B CA 1
ATOM 2051 C C . SER B 1 126 ? -0.008 2.880 -23.160 1.00 42.41 126 SER B C 1
ATOM 2052 O O . SER B 1 126 ? -0.836 2.030 -22.897 1.00 43.08 126 SER B O 1
ATOM 2055 N N . ARG B 1 127 ? 1.127 2.621 -23.823 1.00 42.68 127 ARG B N 1
ATOM 2056 C CA . ARG B 1 127 ? 1.447 1.281 -24.357 1.00 41.93 127 ARG B CA 1
ATOM 2057 C C . ARG B 1 127 ? 2.002 0.386 -23.257 1.00 40.75 127 ARG B C 1
ATOM 2058 O O . ARG B 1 127 ? 1.788 -0.833 -23.251 1.00 40.28 127 ARG B O 1
ATOM 2066 N N . ALA B 1 128 ? 2.700 1.013 -22.312 1.00 39.00 128 ALA B N 1
ATOM 2067 C CA . ALA B 1 128 ? 3.215 0.321 -21.158 1.00 38.59 128 ALA B CA 1
ATOM 2068 C C . ALA B 1 128 ? 2.054 -0.120 -20.281 1.00 38.32 128 ALA B C 1
ATOM 2069 O O . ALA B 1 128 ? 2.134 -1.159 -19.635 1.00 36.90 128 ALA B O 1
ATOM 2071 N N . LEU B 1 129 ? 0.967 0.655 -20.269 1.00 38.68 129 LEU B N 1
ATOM 2072 C CA . LEU B 1 129 ? -0.211 0.329 -19.454 1.00 39.49 129 LEU B CA 1
ATOM 2073 C C . LEU B 1 129 ? -1.239 -0.506 -20.243 1.00 39.79 129 LEU B C 1
ATOM 2074 O O . LEU B 1 129 ? -2.455 -0.341 -20.072 1.00 40.23 129 LEU B O 1
ATOM 2079 N N . ALA B 1 130 ? -0.745 -1.414 -21.092 1.00 40.17 130 ALA B N 1
ATOM 2080 C CA . ALA B 1 130 ? -1.600 -2.345 -21.831 1.00 40.60 130 ALA B CA 1
ATOM 2081 C C . ALA B 1 130 ? -2.382 -3.234 -20.893 1.00 40.11 130 ALA B C 1
ATOM 2082 O O . ALA B 1 130 ? -3.477 -3.663 -21.213 1.00 40.63 130 ALA B O 1
ATOM 2084 N N . GLY B 1 131 ? -1.834 -3.482 -19.709 1.00 39.25 131 GLY B N 1
ATOM 2085 C CA . GLY B 1 131 ? -2.569 -4.152 -18.658 1.00 38.51 131 GLY B CA 1
ATOM 2086 C C . GLY B 1 131 ? -3.915 -3.579 -18.262 1.00 38.05 131 GLY B C 1
ATOM 2087 O O . GLY B 1 131 ? -4.674 -4.253 -17.588 1.00 38.62 131 GLY B O 1
ATOM 2088 N N . VAL B 1 132 ? -4.219 -2.334 -18.618 1.00 37.54 132 VAL B N 1
ATOM 2089 C CA . VAL B 1 132 ? -5.466 -1.711 -18.158 1.00 38.13 132 VAL B CA 1
ATOM 2090 C C . VAL B 1 132 ? -6.593 -1.962 -19.159 1.00 38.74 132 VAL B C 1
ATOM 2091 O O . VAL B 1 132 ? -6.481 -1.575 -20.330 1.00 39.77 132 VAL B O 1
ATOM 2095 N N . LYS B 1 133 ? -7.673 -2.598 -18.689 1.00 40.48 133 LYS B N 1
ATOM 2096 C CA . LYS B 1 133 ? -8.806 -3.028 -19.560 1.00 41.56 133 LYS B CA 1
ATOM 2097 C C . LYS B 1 133 ? -9.338 -1.940 -20.488 1.00 41.25 133 LYS B C 1
ATOM 2098 O O . LYS B 1 133 ? -9.369 -2.140 -21.695 1.00 41.47 133 LYS B O 1
ATOM 2104 N N . GLU B 1 134 ? -9.728 -0.781 -19.968 1.00 40.34 134 GLU B N 1
ATOM 2105 C CA . GLU B 1 134 ? -10.076 0.320 -20.889 1.00 40.67 134 GLU B CA 1
ATOM 2106 C C . GLU B 1 134 ? -9.507 1.698 -20.579 1.00 38.50 134 GLU B C 1
ATOM 2107 O O . GLU B 1 134 ? -9.439 2.112 -19.434 1.00 38.84 134 GLU B O 1
ATOM 2113 N N . VAL B 1 135 ? -9.150 2.405 -21.645 1.00 36.90 135 VAL B N 1
ATOM 2114 C CA . VAL B 1 135 ? -8.740 3.811 -21.587 1.00 34.78 135 VAL B CA 1
ATOM 2115 C C . VAL B 1 135 ? -9.676 4.593 -22.482 1.00 33.54 135 VAL B C 1
ATOM 2116 O O . VAL B 1 135 ? -9.773 4.338 -23.685 1.00 34.04 135 VAL B O 1
ATOM 2120 N N . VAL B 1 136 ? -10.375 5.534 -21.893 1.00 31.12 136 VAL B N 1
ATOM 2121 C CA . VAL B 1 136 ? -11.422 6.289 -22.561 1.00 31.07 136 VAL B CA 1
ATOM 2122 C C . VAL B 1 136 ? -11.056 7.803 -22.618 1.00 29.53 136 VAL B C 1
ATOM 2123 O O . VAL B 1 136 ? -10.859 8.436 -21.595 1.00 28.53 136 VAL B O 1
ATOM 2127 N N . LEU B 1 137 ? -11.037 8.348 -23.819 1.00 28.21 137 LEU B N 1
ATOM 2128 C CA . LEU B 1 137 ? -10.762 9.773 -24.052 1.00 28.30 137 LEU B CA 1
ATOM 2129 C C . LEU B 1 137 ? -12.010 10.614 -24.312 1.00 27.82 137 LEU B C 1
ATOM 2130 O O . LEU B 1 137 ? -12.884 10.244 -25.135 1.00 28.15 137 LEU B O 1
ATOM 2135 N N . THR B 1 138 ? -12.066 11.738 -23.615 1.00 25.14 138 THR B N 1
ATOM 2136 C CA . THR B 1 138 ? -12.997 12.812 -23.919 1.00 25.74 138 THR B CA 1
ATOM 2137 C C . THR B 1 138 ? -12.196 14.081 -24.195 1.00 24.14 138 THR B C 1
ATOM 2138 O O . THR B 1 138 ? -11.480 14.545 -23.309 1.00 24.27 138 THR B O 1
ATOM 2142 N N . ALA B 1 139 ? -12.357 14.691 -25.374 1.00 22.05 139 ALA B N 1
ATOM 2143 C CA . ALA B 1 139 ? -11.493 15.802 -25.776 1.00 23.83 139 ALA B CA 1
ATOM 2144 C C . ALA B 1 139 ? -12.338 16.906 -26.348 1.00 22.84 139 ALA B C 1
ATOM 2145 O O . ALA B 1 139 ? -13.383 16.657 -26.968 1.00 25.00 139 ALA B O 1
ATOM 2147 N N . ARG B 1 140 ? -11.894 18.110 -26.156 1.00 21.54 140 ARG B N 1
ATOM 2148 C CA . ARG B 1 140 ? -12.550 19.241 -26.770 1.00 25.18 140 ARG B CA 1
ATOM 2149 C C . ARG B 1 140 ? -11.604 20.418 -27.001 1.00 23.23 140 ARG B C 1
ATOM 2150 O O . ARG B 1 140 ? -10.587 20.660 -26.302 1.00 20.40 140 ARG B O 1
ATOM 2158 N N . LEU B 1 141 ? -11.920 21.095 -28.085 1.00 23.70 141 LEU B N 1
ATOM 2159 C CA . 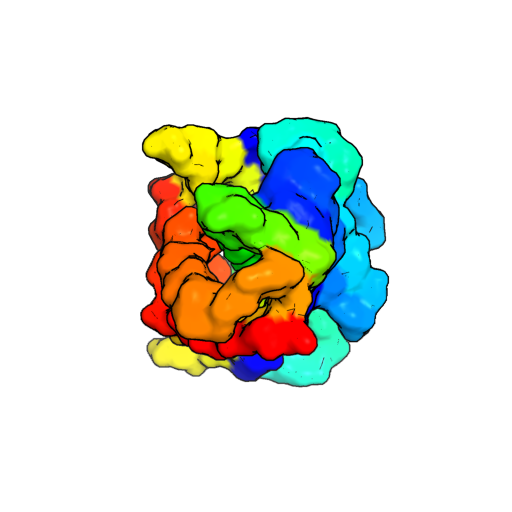LEU B 1 141 ? -11.229 22.273 -28.509 1.00 26.20 141 LEU B CA 1
ATOM 2160 C C . LEU B 1 141 ? -11.871 23.477 -27.777 1.00 29.19 141 LEU B C 1
ATOM 2161 O O . LEU B 1 141 ? -13.122 23.560 -27.740 1.00 30.70 141 LEU B O 1
ATOM 2166 N N . VAL B 1 142 ? -11.073 24.294 -27.080 1.00 31.11 142 VAL B N 1
ATOM 2167 C CA . VAL B 1 142 ? -11.551 25.466 -26.324 1.00 34.37 142 VAL B CA 1
ATOM 2168 C C . VAL B 1 142 ? -11.003 26.763 -26.886 1.00 35.96 142 VAL B C 1
ATOM 2169 O O . VAL B 1 142 ? -11.681 27.774 -26.695 1.00 39.19 142 VAL B O 1
#

Nearest PDB structures (foldseek):
  1ukk-assembly1_B  TM=1.000E+00  e=1.453E-26  Thermus thermophilus HB8
  1nye-assembly1_A  TM=9.486E-01  e=4.587E-15  Escherichia coli
  1nye-assembly2_C  TM=9.462E-01  e=9.222E-15  Escherichia coli
  1qwi-assembly1_B  TM=9.394E-01  e=6.196E-14  Escherichia coli
  1nye-assembly3_F  TM=9.128E-01  e=8.511E-14  Escherichia coli